Protein AF-A0A662YGH8-F1 (afdb_monomer)

Foldseek 3Di:
DLVVLLVLLVLDDLVLLQVLQKDALVLLLVLLVVQPPDPVLSVLLSVVLQCQLCVVDDQDPLRVVLQKHHHVRRMIGRHPVCSVPVCSLSVSLVVLVVCSCVPVVVQPDQPDDPDDPPRQGPLRPPLPPDLCQLVSVLVVLVVDDPVLLQVLQKAALVVLVVLLVVLCVVLVEDPVQSVLLVVLSCVLQVVPDDPVPCPPPPDDDPPDDDDDDDPDDDDDPVVCVLSVQWHADPPRNIIGHDSDSVRLSVLSVLQNCVVPDDCPRDGDPDSVSSNSSSSSSSSVSSSVSSSVVVSVVSSNVSSSSSNSSSSSVSSVVSSVVSSCVSCVVVVVVD

Solvent-accessible surface area (backbone atoms only — not comparable to full-atom values): 19219 Å² total; per-residue (Å²): 108,70,67,58,53,53,55,55,56,68,72,48,51,74,68,54,46,61,61,24,31,39,47,44,53,67,54,36,52,51,35,29,61,75,73,39,93,36,69,67,62,32,53,43,20,50,56,48,51,51,32,46,12,72,59,80,41,84,82,49,72,70,45,67,71,64,44,56,42,63,34,72,83,43,31,36,30,62,30,67,76,34,71,77,28,67,68,53,43,52,49,48,55,51,50,44,53,54,47,45,56,61,62,49,57,71,44,69,63,73,92,59,76,90,86,56,99,72,72,66,45,53,86,77,48,64,58,70,86,63,77,66,50,61,78,50,38,57,72,46,54,80,69,48,55,67,72,56,48,50,56,56,23,50,38,53,42,70,62,46,51,54,51,45,55,53,47,45,60,74,56,62,45,51,72,73,27,48,51,38,31,49,51,39,50,33,54,63,68,55,68,73,61,58,81,87,78,42,97,82,73,87,71,83,76,99,80,71,89,86,90,83,88,78,99,71,86,85,90,70,83,75,79,49,70,79,54,73,61,49,45,58,41,80,93,75,48,25,38,38,44,59,83,48,68,68,62,46,50,54,27,35,48,42,24,52,46,66,74,72,58,86,71,76,88,52,80,26,89,46,66,69,49,9,43,51,54,50,45,29,46,51,14,41,52,40,49,51,52,51,50,49,53,54,51,48,53,52,50,51,54,49,2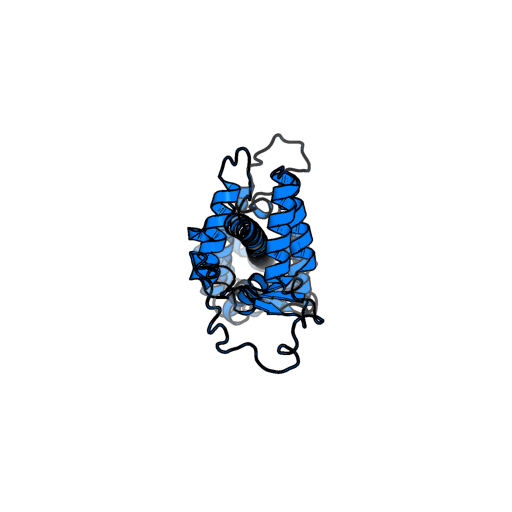7,47,53,48,33,50,44,27,48,53,51,37,28,50,51,36,38,52,52,48,44,48,75,76,43,41,68,70,65,73,77,113

Radius of gyration: 29.28 Å; Cα contacts (8 Å, |Δi|>4): 312; chains: 1; bounding box: 69×54×87 Å

Structure (mmCIF, N/CA/C/O backbone):
data_AF-A0A662YGH8-F1
#
_entry.id   AF-A0A662YGH8-F1
#
loop_
_atom_site.group_PDB
_atom_site.id
_atom_site.type_symbol
_atom_site.label_atom_id
_atom_site.label_alt_id
_atom_site.label_comp_id
_atom_site.label_asym_id
_atom_site.label_entity_id
_atom_site.label_seq_id
_atom_site.pdbx_PDB_ins_code
_atom_site.Cartn_x
_atom_site.Cartn_y
_atom_site.Cartn_z
_atom_site.occupancy
_atom_site.B_iso_or_equiv
_atom_site.auth_seq_id
_atom_site.auth_comp_id
_atom_site.auth_asym_id
_atom_site.auth_atom_id
_atom_site.pdbx_PDB_model_num
ATOM 1 N N . MET A 1 1 ? -5.930 8.672 35.245 1.00 63.66 1 MET A N 1
ATOM 2 C CA . MET A 1 1 ? -6.527 7.998 34.070 1.00 63.66 1 MET A CA 1
ATOM 3 C C . MET A 1 1 ? -6.463 6.478 34.185 1.00 63.66 1 MET A C 1
ATOM 5 O O . MET A 1 1 ? -7.522 5.889 34.309 1.00 63.66 1 MET A O 1
ATOM 9 N N . LEU A 1 2 ? -5.282 5.841 34.246 1.00 72.50 2 LEU A N 1
ATOM 10 C CA . LEU A 1 2 ? -5.174 4.375 34.413 1.00 72.50 2 LEU A CA 1
ATOM 11 C C . LEU A 1 2 ? -5.904 3.844 35.661 1.00 72.50 2 LEU A C 1
ATOM 13 O O . LEU A 1 2 ? -6.680 2.906 35.547 1.00 72.50 2 LEU A O 1
ATOM 17 N N . LEU A 1 3 ? -5.737 4.506 36.814 1.00 73.38 3 LEU A N 1
ATOM 18 C CA . LEU A 1 3 ? -6.449 4.160 38.056 1.00 73.38 3 LEU A CA 1
ATOM 19 C C . LEU A 1 3 ? -7.980 4.215 37.911 1.00 73.38 3 LEU A C 1
ATOM 21 O O . LEU A 1 3 ? -8.666 3.353 38.441 1.00 73.38 3 LEU A O 1
ATOM 25 N N . ALA A 1 4 ? -8.508 5.177 37.150 1.00 81.00 4 ALA A N 1
ATOM 26 C CA . ALA A 1 4 ? -9.950 5.319 36.945 1.00 81.00 4 ALA A CA 1
ATOM 27 C C . ALA A 1 4 ? -10.515 4.198 36.056 1.00 81.00 4 ALA A C 1
ATOM 29 O O . ALA A 1 4 ? -11.574 3.655 36.346 1.00 81.00 4 ALA A O 1
ATOM 30 N N . ILE A 1 5 ? -9.793 3.807 34.997 1.00 82.12 5 ILE A N 1
ATOM 31 C CA . ILE A 1 5 ? -10.193 2.671 34.148 1.00 82.12 5 ILE A CA 1
ATOM 32 C C . ILE A 1 5 ? -10.105 1.366 34.948 1.00 82.12 5 ILE A C 1
ATOM 34 O O . ILE A 1 5 ? -10.997 0.529 34.851 1.00 82.12 5 ILE A O 1
ATOM 38 N N . TRP A 1 6 ? -9.069 1.211 35.776 1.00 86.56 6 TRP A N 1
ATOM 39 C CA . TRP A 1 6 ? -8.910 0.044 36.643 1.00 86.56 6 TRP A CA 1
ATOM 40 C C . TRP A 1 6 ? -10.048 -0.085 37.662 1.00 86.56 6 TRP A C 1
ATOM 42 O O . TRP A 1 6 ? -10.620 -1.159 37.804 1.00 86.56 6 TRP A O 1
ATOM 52 N N . GLN A 1 7 ? -10.447 1.017 38.302 1.00 86.25 7 GLN A N 1
ATOM 53 C CA . GLN A 1 7 ? -11.608 1.036 39.197 1.00 86.25 7 GLN A CA 1
ATOM 54 C C . GLN A 1 7 ? -12.897 0.647 38.462 1.00 86.25 7 GLN A C 1
ATOM 56 O O . GLN A 1 7 ? -13.603 -0.249 38.915 1.00 86.25 7 GLN A O 1
ATOM 61 N N . ARG A 1 8 ? -13.162 1.239 37.287 1.00 89.06 8 ARG A N 1
ATOM 62 C CA . ARG A 1 8 ? -14.328 0.884 36.454 1.00 89.06 8 ARG A CA 1
ATOM 63 C C . ARG A 1 8 ? -14.320 -0.595 36.052 1.00 89.06 8 ARG A C 1
ATOM 65 O O . ARG A 1 8 ? -15.371 -1.222 36.004 1.00 89.06 8 ARG A O 1
ATOM 72 N N . TRP A 1 9 ? -13.146 -1.171 35.781 1.00 89.81 9 TRP A N 1
ATOM 73 C CA . TRP A 1 9 ? -13.003 -2.582 35.401 1.00 89.81 9 TRP A CA 1
ATOM 74 C C . TRP A 1 9 ? -13.460 -3.546 36.497 1.00 89.81 9 TRP A C 1
ATOM 76 O O . TRP A 1 9 ? -14.021 -4.602 36.192 1.00 89.81 9 TRP A O 1
ATOM 86 N N . LEU A 1 10 ? -13.221 -3.187 37.759 1.00 90.31 10 LEU A N 1
ATOM 87 C CA . LEU A 1 10 ? -13.603 -3.995 38.915 1.00 90.31 10 LEU A CA 1
ATOM 88 C C . LEU A 1 10 ? -15.099 -3.938 39.234 1.00 90.31 10 LEU A C 1
ATOM 90 O O . LEU A 1 10 ? -15.581 -4.849 39.899 1.00 90.31 10 LEU A O 1
ATOM 94 N N . LEU A 1 11 ? -15.818 -2.918 38.753 1.00 91.69 11 LEU A N 1
ATOM 95 C CA . LEU A 1 11 ? -17.265 -2.804 38.954 1.00 91.69 11 LEU A CA 1
ATOM 96 C C . LEU A 1 11 ? -18.029 -3.896 38.199 1.00 91.69 11 LEU A C 1
ATOM 98 O O . LEU A 1 11 ? -18.997 -4.439 38.710 1.00 91.69 11 LEU A O 1
ATOM 102 N N . LEU A 1 12 ? -17.588 -4.252 36.990 1.00 92.06 12 LEU A N 1
ATOM 103 C CA . LEU A 1 12 ? -18.258 -5.281 36.199 1.00 92.06 12 LEU A CA 1
ATOM 104 C C . LEU A 1 12 ? -17.793 -6.690 36.582 1.00 92.06 12 LEU A C 1
ATOM 106 O O . LEU A 1 12 ? -16.594 -6.978 36.660 1.00 92.06 12 LEU A O 1
ATOM 110 N N . THR A 1 13 ? -18.745 -7.611 36.707 1.00 92.56 13 THR A N 1
ATOM 111 C CA . THR A 1 13 ? -18.475 -9.052 36.767 1.00 92.56 13 THR A CA 1
ATOM 112 C C . THR A 1 13 ? -17.845 -9.547 35.462 1.00 92.56 13 THR A C 1
ATOM 114 O O . THR A 1 13 ? -17.941 -8.920 34.407 1.00 92.56 13 THR A O 1
ATOM 117 N N . GLU A 1 14 ? -17.220 -10.725 35.485 1.00 91.06 14 GLU A N 1
ATOM 118 C CA . GLU A 1 14 ? -16.636 -11.328 34.278 1.00 91.06 14 GLU A CA 1
ATOM 119 C C . GLU A 1 14 ? -17.660 -11.512 33.146 1.00 91.06 14 GLU A C 1
ATOM 121 O O . GLU A 1 14 ? -17.359 -11.251 31.977 1.00 91.06 14 GLU A O 1
ATOM 126 N N . ARG A 1 15 ? -18.897 -11.888 33.492 1.00 93.00 15 ARG A N 1
ATOM 127 C CA . ARG A 1 15 ? -19.990 -12.032 32.525 1.00 93.00 15 ARG A CA 1
ATOM 128 C C . ARG A 1 15 ? -20.375 -10.688 31.909 1.00 93.00 15 ARG A C 1
ATOM 130 O O . ARG A 1 15 ? -20.525 -10.607 30.693 1.00 93.00 15 ARG A O 1
ATOM 137 N N . GLU A 1 16 ? -20.504 -9.641 32.716 1.00 94.75 16 GLU A N 1
ATOM 138 C CA . GLU A 1 16 ? -20.829 -8.292 32.233 1.00 94.75 16 GLU A CA 1
ATOM 139 C C . GLU A 1 16 ? -19.706 -7.713 31.370 1.00 94.75 16 GLU A C 1
ATOM 141 O O . GLU A 1 16 ? -19.980 -7.128 30.321 1.00 94.75 16 GLU A O 1
ATOM 146 N N . ARG A 1 17 ? -18.439 -7.946 31.735 1.00 94.31 17 ARG A N 1
ATOM 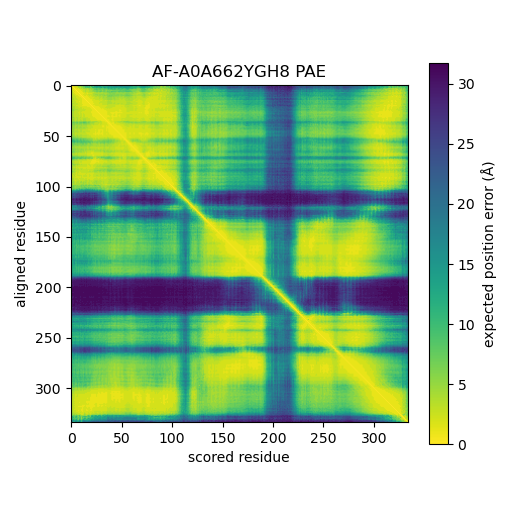147 C CA . ARG A 1 17 ? -17.283 -7.599 30.891 1.00 94.31 17 ARG A CA 1
ATOM 148 C C . ARG A 1 17 ? -17.329 -8.326 29.553 1.00 94.31 17 ARG A C 1
ATOM 150 O O . ARG A 1 17 ? -17.182 -7.701 28.511 1.00 94.31 17 ARG A O 1
ATOM 157 N N . THR A 1 18 ? -17.600 -9.627 29.568 1.00 94.12 18 THR A N 1
ATOM 158 C CA . THR A 1 18 ? -17.678 -10.438 28.346 1.00 94.12 18 THR A CA 1
ATOM 159 C C . THR A 1 18 ? -18.791 -9.973 27.409 1.00 94.12 18 THR A C 1
ATOM 161 O O . THR A 1 18 ? -18.618 -10.020 26.194 1.00 94.12 18 THR A O 1
ATOM 164 N N . VAL A 1 19 ? -19.933 -9.538 27.949 1.00 94.38 19 VAL A N 1
ATOM 165 C CA . VAL A 1 19 ? -21.060 -9.028 27.151 1.00 94.38 19 VAL A CA 1
ATOM 166 C C . VAL A 1 19 ? -20.786 -7.613 26.638 1.00 94.38 19 VAL A C 1
ATOM 168 O O . VAL A 1 19 ? -21.054 -7.332 25.474 1.00 94.38 19 VAL A O 1
ATOM 171 N N . SER A 1 20 ? -20.233 -6.735 27.477 1.00 95.81 20 SER A N 1
ATOM 172 C CA . SER A 1 20 ? -19.968 -5.334 27.120 1.00 95.81 20 SER A CA 1
ATOM 173 C C . SER A 1 20 ? -18.777 -5.156 26.175 1.00 95.81 20 SER A C 1
ATOM 175 O O . SER A 1 20 ? -18.773 -4.236 25.364 1.00 95.81 20 SER A O 1
ATOM 177 N N . LEU A 1 21 ? -17.790 -6.054 26.204 1.00 96.75 21 LEU A N 1
ATOM 178 C CA . LEU A 1 21 ? -16.609 -6.024 25.330 1.00 96.75 21 LEU A CA 1
ATOM 179 C C . LEU A 1 21 ? -16.823 -6.821 24.035 1.00 96.75 21 LEU A C 1
ATOM 181 O O . LEU A 1 21 ? -15.933 -7.526 23.549 1.00 96.75 21 LEU A O 1
ATOM 185 N N . ARG A 1 22 ? -18.019 -6.663 23.463 1.00 97.06 22 ARG A N 1
ATOM 186 C CA . ARG A 1 22 ? -18.433 -7.145 22.142 1.00 97.06 22 ARG A CA 1
ATOM 187 C C . ARG A 1 22 ? -19.083 -6.005 21.372 1.00 97.06 22 ARG A C 1
ATOM 189 O O . ARG A 1 22 ? -19.646 -5.093 21.978 1.00 97.06 22 ARG A O 1
ATOM 196 N N . ALA A 1 23 ? -18.999 -6.060 20.052 1.00 97.81 23 ALA A N 1
ATOM 197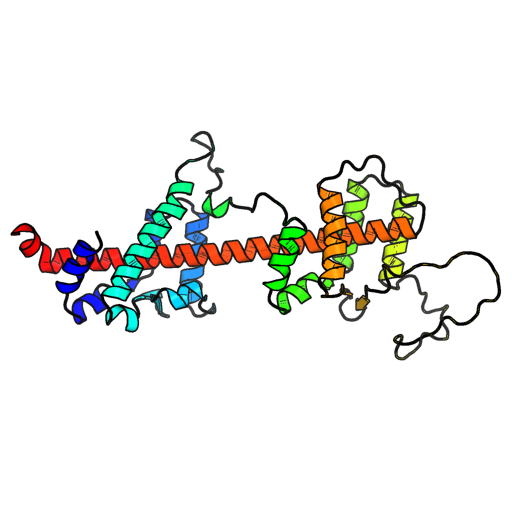 C CA . ALA A 1 23 ? -19.624 -5.087 19.173 1.00 97.81 23 ALA A CA 1
ATOM 198 C C . ALA A 1 23 ? -19.929 -5.672 17.789 1.00 97.81 23 ALA A C 1
ATOM 200 O O . ALA A 1 23 ? -19.385 -6.710 17.406 1.00 97.81 23 ALA A O 1
ATOM 201 N N . ASP A 1 24 ? -20.793 -4.985 17.049 1.00 97.06 24 ASP A N 1
ATOM 202 C CA . ASP A 1 24 ? -21.178 -5.322 15.679 1.00 97.06 24 ASP A CA 1
ATOM 203 C C . ASP A 1 24 ? -20.642 -4.315 14.642 1.00 97.06 24 ASP A C 1
ATOM 205 O O . ASP A 1 24 ? -20.052 -3.276 14.970 1.00 97.06 24 ASP A O 1
ATOM 209 N N . ALA A 1 25 ? -20.863 -4.621 13.363 1.00 97.06 25 ALA A N 1
ATOM 210 C CA . ALA A 1 25 ? -20.495 -3.753 12.250 1.00 97.06 25 ALA A CA 1
ATOM 211 C C . ALA A 1 25 ? -21.076 -2.339 12.364 1.00 97.06 25 ALA A C 1
ATOM 213 O O . ALA A 1 25 ? -20.365 -1.374 12.1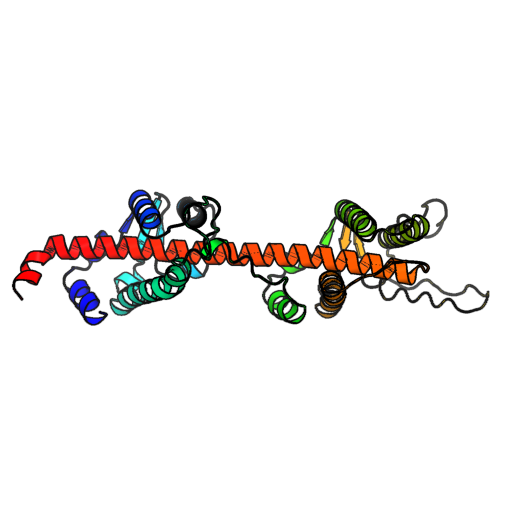00 1.00 97.06 25 ALA A O 1
ATOM 214 N N . ASN A 1 26 ? -22.334 -2.179 12.783 1.00 97.31 26 ASN A N 1
ATOM 215 C CA . ASN A 1 26 ? -22.966 -0.860 12.861 1.00 97.31 26 ASN A CA 1
ATOM 216 C C . ASN A 1 26 ? -22.253 0.025 13.886 1.00 97.31 26 ASN A C 1
ATOM 218 O O . ASN A 1 26 ? -21.961 1.191 13.613 1.00 97.31 26 ASN A O 1
ATOM 222 N N . GLN A 1 27 ? -21.914 -0.540 15.046 1.00 97.94 27 GLN A N 1
ATOM 223 C CA . GLN A 1 27 ? -21.161 0.159 16.084 1.00 97.94 27 GLN A CA 1
ATOM 224 C C . GLN A 1 27 ? -19.742 0.509 15.618 1.00 97.94 27 GLN A C 1
ATOM 226 O O . GLN A 1 27 ? -19.260 1.614 15.891 1.00 97.94 27 GLN A O 1
ATOM 231 N N . PHE A 1 28 ? -19.088 -0.392 14.878 1.00 97.94 28 PHE A N 1
ATOM 232 C CA . PHE A 1 28 ? -17.784 -0.118 14.273 1.00 97.94 28 PHE A CA 1
ATOM 233 C C . PHE A 1 28 ? -17.854 1.032 13.263 1.00 97.94 28 PHE A C 1
ATOM 235 O O . PHE A 1 28 ? -17.065 1.972 13.351 1.00 97.94 28 PHE A O 1
ATOM 242 N N . LEU A 1 29 ? -18.808 0.992 12.328 1.00 97.12 29 LEU A N 1
ATOM 243 C CA . LEU A 1 29 ? -18.982 2.012 11.291 1.00 97.12 29 LEU A CA 1
ATOM 244 C C . LEU A 1 29 ? -19.332 3.374 11.888 1.00 97.12 29 LEU A C 1
ATOM 246 O O . LEU A 1 29 ? -18.790 4.392 11.455 1.00 97.12 29 LEU A O 1
ATOM 250 N N . GLN A 1 30 ? -20.189 3.406 12.912 1.00 97.06 30 GLN A N 1
ATOM 251 C CA . GLN A 1 30 ? -20.485 4.634 13.643 1.00 97.06 30 GLN A CA 1
ATOM 252 C C . GLN A 1 30 ? -19.218 5.197 1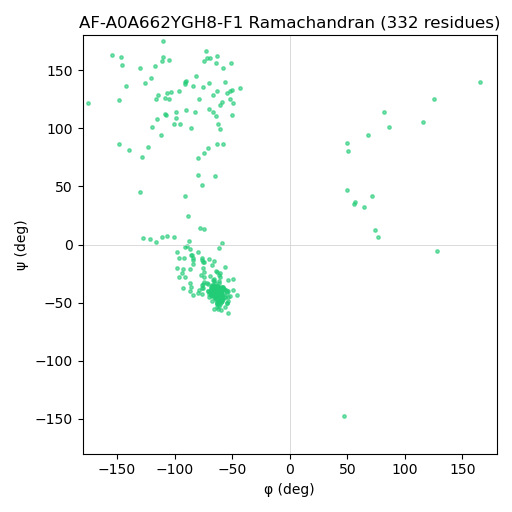4.294 1.00 97.06 30 GLN A C 1
ATOM 254 O O . GLN A 1 30 ? -18.905 6.373 14.127 1.00 97.06 30 GLN A O 1
ATOM 259 N N . THR A 1 31 ? -18.436 4.348 14.960 1.00 96.50 31 THR A N 1
ATOM 260 C CA . THR A 1 31 ? -17.176 4.759 15.590 1.00 96.50 31 THR A CA 1
ATOM 261 C C . THR A 1 31 ? -16.154 5.243 14.558 1.00 96.50 31 THR A C 1
ATOM 263 O O . THR A 1 31 ? -15.483 6.250 14.775 1.00 96.50 31 THR A O 1
ATOM 266 N N . ALA A 1 32 ? -16.056 4.591 13.399 1.00 94.81 32 ALA A N 1
ATOM 267 C CA . ALA A 1 32 ? -15.196 5.033 12.305 1.00 94.81 32 ALA A CA 1
ATOM 268 C C . ALA A 1 32 ? -15.642 6.391 11.736 1.00 94.81 32 ALA A C 1
ATOM 270 O O . ALA A 1 32 ? -14.795 7.231 11.427 1.00 94.81 32 ALA A O 1
ATOM 271 N N . ASN A 1 33 ? -16.951 6.638 11.626 1.00 93.44 33 ASN A N 1
ATOM 272 C CA . ASN A 1 33 ? -17.497 7.936 11.227 1.00 93.44 33 ASN A CA 1
ATOM 273 C C . ASN A 1 33 ? -17.175 9.044 12.235 1.00 93.44 33 ASN A C 1
ATOM 275 O O . ASN A 1 33 ? -16.792 10.137 11.816 1.00 93.44 33 ASN A O 1
ATOM 279 N N . ASP A 1 34 ? -17.277 8.744 13.530 1.00 91.94 34 ASP A N 1
ATOM 280 C CA . ASP A 1 34 ? -17.015 9.694 14.613 1.00 91.94 34 ASP A CA 1
ATOM 281 C C . ASP A 1 34 ? -15.517 10.038 14.725 1.00 91.94 34 ASP A C 1
ATOM 283 O O . ASP A 1 34 ? -15.146 11.200 14.901 1.00 91.94 34 ASP A O 1
ATOM 287 N N . LEU A 1 35 ? -14.638 9.033 14.619 1.00 89.75 35 LEU A N 1
ATOM 288 C CA . LEU A 1 35 ? -13.206 9.184 14.904 1.00 89.75 35 LEU A CA 1
ATOM 289 C C . LEU A 1 35 ? -12.366 9.561 13.680 1.00 89.75 35 LEU A C 1
ATOM 291 O O . LEU A 1 35 ? -11.307 10.181 13.826 1.00 89.75 35 LEU A O 1
ATOM 295 N N . LEU A 1 36 ? -12.787 9.175 12.472 1.00 88.88 36 LEU A N 1
ATOM 296 C CA . LEU A 1 36 ? -11.985 9.349 11.263 1.00 88.88 36 LEU A CA 1
ATOM 297 C C . LEU A 1 36 ? -12.562 10.464 10.370 1.00 88.88 36 LEU A C 1
ATOM 299 O O . LEU A 1 36 ? -13.594 10.282 9.716 1.00 88.88 36 LEU A O 1
ATOM 303 N N . PRO A 1 37 ? -11.862 11.607 10.227 1.00 81.81 37 PRO A N 1
ATOM 304 C CA . PRO A 1 37 ? -12.365 12.743 9.452 1.00 81.81 37 PRO A CA 1
ATOM 305 C C . PRO A 1 37 ? -12.293 12.527 7.931 1.00 81.81 37 PRO A C 1
ATOM 307 O O . PRO A 1 37 ? -12.881 13.283 7.161 1.00 81.81 37 PRO A O 1
ATOM 310 N N . CYS A 1 38 ? -11.541 11.525 7.467 1.00 85.38 38 CYS A N 1
ATOM 311 C CA . CYS A 1 38 ? -11.308 11.267 6.050 1.00 85.38 38 CYS A CA 1
ATOM 312 C C . CYS A 1 38 ? -12.121 10.075 5.554 1.00 85.38 38 CYS A C 1
ATOM 314 O O . CYS A 1 38 ? -11.933 8.965 6.047 1.00 85.38 38 CYS A O 1
ATOM 316 N N . SER A 1 39 ? -12.917 10.279 4.500 1.00 86.81 39 SER A N 1
ATOM 317 C CA . SER A 1 39 ? -13.651 9.202 3.822 1.00 86.81 39 SER A CA 1
ATOM 318 C C . SER A 1 39 ? -12.742 8.067 3.358 1.00 86.81 39 SER A C 1
ATOM 320 O O . SER A 1 39 ? -13.090 6.909 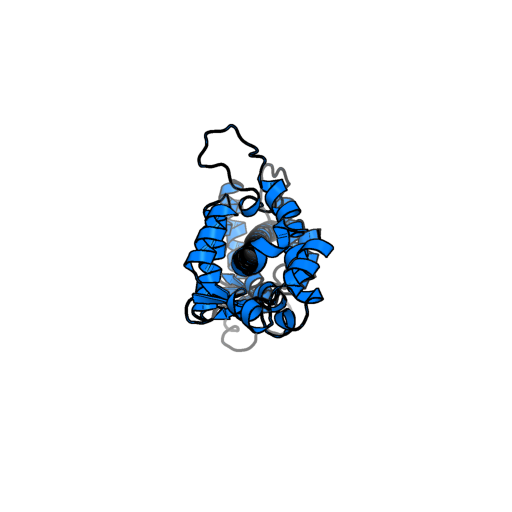3.516 1.00 86.81 39 SER A O 1
ATOM 322 N N . GLY A 1 40 ? -11.543 8.375 2.861 1.00 86.19 40 GLY A N 1
ATOM 323 C CA . GLY A 1 40 ? -10.587 7.348 2.465 1.00 86.19 40 GLY A CA 1
ATOM 324 C C . GLY A 1 40 ? -10.145 6.457 3.633 1.00 86.19 40 GLY A C 1
ATOM 325 O O . GLY A 1 40 ? -10.132 5.243 3.476 1.00 86.19 40 GLY A O 1
ATOM 326 N N . CYS A 1 41 ? -9.829 7.045 4.792 1.00 87.56 41 CYS A N 1
ATOM 327 C CA . CYS A 1 41 ? -9.442 6.286 5.986 1.00 87.56 41 CYS A CA 1
ATOM 328 C C . CYS A 1 41 ? -10.604 5.457 6.547 1.00 87.56 41 CYS A C 1
ATOM 330 O O . CYS A 1 41 ? -10.383 4.352 7.036 1.00 87.56 41 CYS A O 1
ATOM 332 N N . ARG A 1 42 ? -11.834 5.983 6.458 1.00 91.81 42 ARG A N 1
ATOM 333 C CA . ARG A 1 42 ? -13.052 5.242 6.812 1.00 91.81 42 ARG A CA 1
ATOM 334 C C . ARG A 1 42 ? -13.228 4.034 5.909 1.00 91.81 42 ARG A C 1
ATOM 336 O O . ARG A 1 42 ? -13.216 2.914 6.401 1.00 91.81 42 ARG A O 1
ATOM 343 N N . ASN A 1 43 ? -13.247 4.260 4.598 1.00 92.38 43 ASN A N 1
ATOM 344 C CA . ASN A 1 43 ? -13.430 3.205 3.608 1.00 92.38 43 ASN A CA 1
ATOM 345 C C . ASN A 1 43 ? -12.330 2.137 3.701 1.00 92.38 43 ASN A C 1
ATOM 347 O O . ASN A 1 43 ? -12.611 0.959 3.520 1.00 92.38 43 ASN A O 1
ATOM 351 N N . SER A 1 44 ? -11.077 2.516 3.985 1.00 92.00 44 SER A N 1
ATOM 352 C CA . SER A 1 44 ? -9.984 1.547 4.134 1.00 92.00 44 SER A CA 1
ATOM 353 C C . SER A 1 44 ? -10.119 0.690 5.395 1.00 92.00 44 SER A C 1
ATOM 355 O O . SER A 1 44 ? -9.865 -0.511 5.341 1.00 92.00 44 SER A O 1
ATOM 357 N N . ALA A 1 45 ? -10.520 1.291 6.522 1.00 94.50 45 ALA A N 1
ATOM 358 C CA . ALA A 1 45 ? -10.747 0.565 7.771 1.00 94.50 45 ALA A CA 1
ATOM 359 C C . ALA A 1 45 ? -11.975 -0.354 7.666 1.00 94.50 45 ALA A C 1
ATOM 361 O O . ALA A 1 45 ? -11.910 -1.513 8.063 1.00 94.50 45 ALA A O 1
ATOM 362 N N . GLU A 1 46 ? -13.057 0.137 7.062 1.00 95.56 46 GLU A N 1
ATOM 363 C CA . GLU A 1 46 ? -14.280 -0.617 6.774 1.00 95.56 46 GLU A CA 1
ATOM 364 C C . GLU A 1 46 ? -14.033 -1.787 5.814 1.00 95.56 46 GLU A C 1
ATOM 366 O O . GLU A 1 46 ? -14.418 -2.919 6.098 1.00 95.56 46 GLU A O 1
ATOM 371 N N . ALA A 1 47 ? -13.325 -1.557 4.706 1.00 94.81 47 ALA A N 1
ATOM 372 C CA . ALA A 1 47 ? -12.995 -2.627 3.770 1.00 94.81 47 ALA A CA 1
ATOM 373 C C . ALA A 1 47 ? -12.159 -3.729 4.437 1.00 94.81 47 ALA A C 1
ATOM 375 O O . ALA A 1 47 ? -12.351 -4.907 4.142 1.00 94.81 47 ALA A O 1
ATOM 376 N N . LEU A 1 48 ? -11.234 -3.367 5.335 1.00 95.25 48 LEU A N 1
ATOM 377 C CA . LEU A 1 48 ? -10.462 -4.350 6.092 1.00 95.25 48 LEU A CA 1
ATOM 378 C C . LEU A 1 48 ? -11.327 -5.078 7.133 1.00 95.25 48 LEU A C 1
ATOM 380 O O . LEU A 1 48 ? -11.185 -6.288 7.272 1.00 95.25 48 LEU A O 1
ATOM 384 N N . PHE A 1 49 ? -12.236 -4.381 7.818 1.00 96.56 49 PHE A N 1
ATOM 385 C CA . PHE A 1 49 ? -13.190 -4.987 8.752 1.00 96.56 49 PHE A CA 1
ATOM 386 C C . PHE A 1 49 ? -14.001 -6.103 8.085 1.00 96.56 49 PHE A C 1
ATOM 388 O O . PHE A 1 49 ? -14.043 -7.227 8.591 1.00 96.56 49 PHE A O 1
ATOM 395 N N . TYR A 1 50 ? -14.589 -5.823 6.919 1.00 95.75 50 TYR A N 1
ATOM 396 C CA . TYR A 1 50 ? -15.385 -6.818 6.205 1.00 95.75 50 TYR A CA 1
ATOM 397 C C . TYR A 1 50 ? -14.542 -7.982 5.697 1.00 95.75 50 TYR A C 1
ATOM 399 O O . TYR A 1 50 ? -14.962 -9.115 5.874 1.00 95.75 50 TYR A O 1
ATOM 407 N N . LYS A 1 51 ? -13.333 -7.721 5.178 1.00 94.38 51 LYS A N 1
ATOM 408 C CA . LYS A 1 51 ? -12.381 -8.766 4.752 1.00 94.38 51 LYS A CA 1
ATOM 409 C C . LYS A 1 51 ? -11.914 -9.698 5.878 1.00 94.38 51 LYS A C 1
ATOM 411 O O . LYS A 1 51 ? -11.412 -10.791 5.623 1.00 94.38 51 LYS A O 1
ATOM 416 N N . LEU A 1 52 ? -11.938 -9.222 7.121 1.00 94.44 52 LEU A N 1
ATOM 417 C CA . LEU A 1 52 ? -11.615 -10.045 8.286 1.00 94.44 52 LEU A CA 1
ATOM 418 C C . LEU A 1 52 ? -12.837 -10.806 8.782 1.00 94.44 52 LEU A C 1
ATOM 420 O O . LEU A 1 52 ? -12.704 -11.953 9.197 1.00 94.44 52 LEU A O 1
ATOM 424 N N . SER A 1 53 ? -14.008 -10.177 8.711 1.00 92.69 53 SER A N 1
ATOM 425 C CA . SER A 1 53 ? -15.274 -10.795 9.094 1.00 92.69 53 SER A CA 1
ATOM 426 C C . SER A 1 53 ? -15.632 -11.922 8.122 1.00 92.69 53 SER A C 1
ATOM 428 O O . SER A 1 53 ? -15.858 -13.045 8.534 1.00 92.69 53 SER A O 1
ATOM 430 N N . ASP A 1 54 ? -15.576 -11.702 6.813 1.00 90.75 54 ASP A N 1
ATOM 431 C CA . ASP A 1 54 ? -15.892 -12.733 5.814 1.00 90.75 54 ASP A CA 1
ATOM 432 C C . ASP A 1 54 ? -14.848 -13.874 5.729 1.00 90.75 54 ASP A C 1
ATOM 434 O O . ASP A 1 54 ? -15.110 -14.924 5.138 1.00 90.75 54 ASP A O 1
ATOM 438 N N . GLY A 1 55 ? -13.674 -13.704 6.349 1.00 86.94 55 GLY A N 1
ATOM 439 C CA . GLY A 1 55 ? -12.552 -14.641 6.275 1.00 86.94 55 GLY A CA 1
ATOM 440 C C . GLY A 1 55 ? -11.802 -14.626 4.937 1.00 86.94 55 GLY A C 1
ATOM 441 O O . GLY A 1 55 ? -10.987 -15.516 4.693 1.00 86.94 55 GLY A O 1
ATOM 442 N N . SER A 1 56 ? -12.046 -13.629 4.083 1.00 87.19 56 SER A N 1
ATOM 443 C CA . SER A 1 56 ? -11.397 -13.451 2.778 1.00 87.19 56 SER A CA 1
ATOM 444 C C . SER A 1 56 ? -9.961 -12.931 2.891 1.00 87.19 56 SER A C 1
ATOM 446 O O . SER A 1 56 ? -9.208 -12.979 1.916 1.00 87.19 56 SER A O 1
ATOM 448 N N . ALA A 1 57 ? -9.553 -12.414 4.055 1.00 86.50 57 ALA A N 1
ATOM 449 C CA . ALA A 1 57 ? -8.189 -11.970 4.316 1.00 86.50 57 ALA A CA 1
ATOM 450 C C . ALA A 1 57 ? -7.535 -12.712 5.484 1.00 86.50 57 ALA A C 1
ATOM 452 O O . ALA A 1 57 ? -8.135 -12.980 6.525 1.00 86.50 57 ALA A O 1
ATOM 453 N N . ARG A 1 58 ? -6.229 -12.963 5.339 1.00 87.06 58 ARG A N 1
ATOM 454 C CA . ARG A 1 58 ? -5.381 -13.384 6.455 1.00 87.06 58 ARG A CA 1
ATOM 455 C C . ARG A 1 58 ? -5.336 -12.267 7.495 1.00 87.06 58 ARG A C 1
ATOM 457 O O . ARG A 1 58 ? -5.052 -11.124 7.147 1.00 87.06 58 ARG A O 1
ATOM 464 N N . VAL A 1 59 ? -5.536 -12.616 8.766 1.00 87.94 59 VAL A N 1
ATOM 465 C CA . VAL A 1 59 ? -5.457 -11.656 9.874 1.00 87.94 59 VAL A CA 1
ATOM 466 C C . VAL A 1 59 ? -4.051 -11.042 9.935 1.00 87.94 59 VAL A C 1
ATOM 468 O O . VAL A 1 59 ? -3.072 -11.777 10.116 1.00 87.94 59 VAL A O 1
ATOM 471 N N . PRO A 1 60 ? -3.913 -9.711 9.799 1.00 89.25 60 PRO A N 1
ATOM 472 C CA . PRO A 1 60 ? -2.615 -9.061 9.881 1.00 89.25 60 PRO A CA 1
ATOM 473 C C . PRO A 1 60 ? -1.974 -9.205 11.262 1.00 89.25 60 PRO A C 1
ATOM 475 O O . PRO A 1 60 ? -2.655 -9.383 12.276 1.00 89.25 60 PRO A O 1
ATOM 478 N N . GLN A 1 61 ? -0.645 -9.099 11.328 1.00 88.38 61 GLN A N 1
ATOM 479 C CA . GLN A 1 61 ? 0.101 -9.269 12.581 1.00 88.38 61 GLN A CA 1
ATOM 480 C C . GLN A 1 61 ? -0.278 -8.227 13.638 1.00 88.38 61 GLN A C 1
ATOM 482 O O . GLN A 1 61 ? -0.401 -8.574 14.813 1.00 88.38 61 GLN A O 1
ATOM 487 N N . LEU A 1 62 ? -0.496 -6.968 13.240 1.00 90.19 62 LEU A N 1
ATOM 488 C CA . LEU A 1 62 ? -0.915 -5.923 14.174 1.00 90.19 62 LEU A CA 1
ATOM 489 C C . LEU A 1 62 ? -2.289 -6.237 14.777 1.00 90.19 62 LEU A C 1
ATOM 491 O O . LEU A 1 62 ? -2.466 -6.131 15.988 1.00 90.19 62 LEU A O 1
ATOM 495 N N . VAL A 1 63 ? -3.231 -6.677 13.939 1.00 91.88 63 VAL A N 1
ATOM 496 C CA . VAL A 1 63 ? -4.582 -7.063 14.364 1.00 91.88 63 VAL A CA 1
ATOM 497 C C . VAL A 1 63 ? -4.523 -8.279 15.286 1.00 91.88 63 VAL A C 1
ATOM 499 O O . VAL A 1 63 ? -5.081 -8.244 16.378 1.00 91.88 63 VAL A O 1
ATOM 502 N N . SER A 1 64 ? -3.753 -9.303 14.917 1.00 90.12 64 SER A N 1
ATOM 503 C CA . SER A 1 64 ? -3.572 -10.521 15.722 1.00 90.12 64 SER A CA 1
ATOM 504 C C . SER A 1 64 ? -3.026 -10.224 17.125 1.00 90.12 64 SER A C 1
ATOM 506 O O . SER A 1 64 ? -3.418 -10.861 18.097 1.00 90.12 64 SER A O 1
ATOM 508 N N . ARG A 1 65 ? -2.134 -9.233 17.249 1.00 90.38 65 ARG A N 1
ATOM 509 C CA . ARG A 1 65 ? -1.536 -8.811 18.528 1.00 90.38 65 ARG A CA 1
ATOM 510 C C . ARG A 1 65 ? -2.383 -7.802 19.305 1.00 90.38 65 ARG A C 1
ATOM 512 O O . ARG A 1 65 ? -2.051 -7.499 20.446 1.00 90.38 65 ARG A O 1
ATOM 519 N N . SER A 1 66 ? -3.449 -7.272 18.707 1.00 91.12 66 SER A N 1
ATOM 520 C CA . SER A 1 66 ? -4.291 -6.245 19.330 1.00 91.12 66 SER A CA 1
ATOM 521 C C . SER A 1 66 ? -5.239 -6.780 20.403 1.00 91.12 66 SER A C 1
ATOM 523 O O . SER A 1 66 ? -5.846 -5.987 21.113 1.00 91.12 66 SER A O 1
ATOM 525 N N . GLY A 1 67 ? -5.391 -8.103 20.508 1.00 91.44 67 GLY A N 1
ATOM 526 C CA . GLY A 1 67 ? -6.356 -8.722 21.416 1.00 91.44 67 GLY A CA 1
ATOM 527 C C . GLY A 1 67 ? -7.803 -8.665 20.920 1.00 91.44 67 GLY A C 1
ATOM 528 O O . GLY A 1 67 ? -8.693 -9.071 21.654 1.00 91.44 67 GLY A O 1
ATOM 529 N N . ILE A 1 68 ? -8.058 -8.193 19.695 1.00 95.25 68 ILE A N 1
ATOM 530 C CA . ILE A 1 68 ? -9.398 -8.160 19.093 1.00 95.25 68 ILE A CA 1
ATOM 531 C C . ILE A 1 68 ? -9.598 -9.384 18.198 1.00 95.25 68 ILE A C 1
ATOM 533 O O . ILE A 1 68 ? -8.765 -9.684 17.342 1.00 95.25 68 ILE A O 1
ATOM 537 N N . CYS A 1 69 ? -10.732 -10.057 18.364 1.00 94.50 69 CYS A N 1
ATOM 538 C CA . CYS A 1 69 ? -11.184 -11.144 17.504 1.00 94.50 69 CYS A CA 1
ATOM 539 C C . CYS A 1 69 ? -12.344 -10.665 16.628 1.00 94.50 69 CYS A C 1
ATOM 541 O O . CYS A 1 69 ? -13.300 -10.106 17.158 1.00 94.50 69 CYS A O 1
ATOM 543 N N . PHE A 1 70 ? -12.262 -10.910 15.319 1.00 94.69 70 PHE A N 1
ATOM 544 C CA . PHE A 1 70 ? -13.336 -10.658 14.354 1.00 94.69 70 PHE A CA 1
ATOM 545 C C . PHE A 1 70 ? -14.014 -11.983 13.998 1.00 94.69 70 PHE A C 1
ATOM 547 O O . PHE A 1 70 ? -13.334 -12.968 13.706 1.00 94.69 70 PHE A O 1
ATOM 554 N N . ASP A 1 71 ? -15.340 -11.996 14.052 1.00 92.19 71 ASP A N 1
ATOM 555 C CA . ASP A 1 71 ? -16.198 -13.151 13.813 1.00 92.19 71 ASP A CA 1
ATOM 556 C C . ASP A 1 71 ? -16.883 -13.065 12.447 1.00 92.19 71 ASP A C 1
ATOM 558 O O . ASP A 1 71 ? -17.078 -11.981 11.892 1.00 92.19 71 ASP A O 1
ATOM 562 N N . LYS A 1 72 ? -17.318 -14.223 11.932 1.00 85.81 72 LYS A N 1
ATOM 563 C CA . LYS A 1 72 ? -17.944 -14.326 10.604 1.00 85.81 72 LYS A CA 1
ATOM 564 C C . LYS A 1 72 ? -19.255 -13.570 10.444 1.00 85.81 72 LYS A C 1
ATOM 566 O O . LYS A 1 72 ? -19.588 -13.136 9.346 1.00 85.81 72 LYS A O 1
ATOM 571 N N . ASP A 1 73 ? -19.937 -13.314 11.549 1.00 86.81 73 ASP A N 1
ATOM 572 C CA . ASP A 1 73 ? -21.226 -12.629 11.566 1.00 86.81 73 ASP A CA 1
ATOM 573 C C . ASP A 1 73 ? -21.081 -11.102 11.655 1.00 86.81 73 ASP A C 1
ATOM 575 O O . ASP A 1 73 ? -21.974 -10.422 12.153 1.00 86.81 73 ASP A O 1
ATOM 579 N N . SER A 1 74 ? -19.947 -10.542 11.211 1.00 92.19 74 SER A N 1
ATOM 580 C CA . SER A 1 74 ? -19.637 -9.106 11.319 1.00 92.19 74 SER A CA 1
ATOM 581 C C . SER A 1 74 ? -19.704 -8.580 12.758 1.00 92.19 74 SER A C 1
ATOM 583 O O . SER A 1 74 ? -20.109 -7.445 13.016 1.00 92.19 74 SER A O 1
ATOM 585 N N . HIS A 1 75 ? -19.304 -9.433 13.696 1.00 94.88 75 HIS A N 1
ATOM 586 C CA . HIS A 1 75 ? -19.132 -9.099 15.101 1.00 94.88 75 HIS A CA 1
ATOM 587 C C . HIS A 1 75 ? -17.653 -9.128 15.453 1.00 94.88 75 HIS A C 1
ATOM 589 O O . HIS A 1 75 ? -16.841 -9.768 14.787 1.00 94.88 75 HIS A O 1
ATOM 595 N N . PHE A 1 76 ? -17.289 -8.427 16.513 1.00 96.75 76 PHE A N 1
ATOM 596 C CA . PHE A 1 76 ? -15.948 -8.488 17.058 1.00 96.75 76 PHE A CA 1
ATOM 597 C C . PHE A 1 76 ? -15.977 -8.343 18.568 1.00 96.75 76 PHE A C 1
ATOM 599 O O . PHE A 1 76 ? -16.902 -7.782 19.160 1.00 96.75 76 PHE A O 1
ATOM 606 N N . ARG A 1 77 ? -14.949 -8.883 19.209 1.00 96.75 77 ARG A N 1
ATOM 607 C CA . ARG A 1 77 ? -14.857 -8.943 20.663 1.00 96.75 77 ARG A CA 1
ATOM 608 C C . ARG A 1 77 ? -13.427 -8.821 21.139 1.00 96.75 77 ARG A C 1
ATOM 610 O O . ARG A 1 77 ? -12.487 -9.075 20.384 1.00 96.75 77 ARG A O 1
ATOM 617 N N . LEU A 1 78 ? -13.274 -8.478 22.409 1.00 96.56 78 LEU A N 1
ATOM 618 C CA . LEU A 1 78 ? -12.000 -8.655 23.086 1.00 96.56 78 LEU A CA 1
ATOM 619 C C . LEU A 1 78 ? -11.743 -10.153 23.302 1.00 96.56 78 LEU A C 1
ATOM 621 O O . LEU A 1 78 ? -12.667 -10.903 23.619 1.00 96.56 78 LEU A O 1
ATOM 625 N N . ASN A 1 79 ? -10.509 -10.597 23.090 1.00 94.31 79 ASN A N 1
ATOM 626 C CA . ASN A 1 79 ? -10.139 -11.994 23.262 1.00 94.31 79 ASN A CA 1
ATOM 627 C C . ASN A 1 79 ? -10.095 -12.391 24.749 1.00 94.31 79 ASN A C 1
ATOM 629 O O . ASN A 1 79 ? -9.944 -11.549 25.639 1.00 94.31 79 ASN A O 1
ATOM 633 N N . ASP A 1 80 ? -10.171 -13.695 25.009 1.00 92.25 80 ASP A N 1
ATOM 634 C CA . ASP A 1 80 ? -10.255 -14.214 26.378 1.00 92.25 80 ASP A CA 1
ATOM 635 C C . ASP A 1 80 ? -8.987 -13.914 27.191 1.00 92.25 80 ASP A C 1
ATOM 637 O O . ASP A 1 80 ? -9.068 -13.565 28.363 1.00 92.25 80 ASP A O 1
ATOM 641 N N . ALA A 1 81 ? -7.807 -13.942 26.560 1.00 91.62 81 ALA A N 1
ATOM 642 C CA . ALA A 1 81 ? -6.543 -13.635 27.232 1.00 91.62 81 ALA A CA 1
ATOM 643 C C . ALA A 1 81 ? -6.497 -12.201 27.796 1.00 91.62 81 ALA A C 1
ATOM 645 O O . ALA A 1 81 ? -5.973 -11.981 28.888 1.00 91.62 81 ALA A O 1
ATOM 646 N N . PHE A 1 82 ? -7.050 -11.225 27.068 1.00 93.50 82 PHE A N 1
ATOM 647 C CA . PHE A 1 82 ? -7.152 -9.846 27.535 1.00 93.50 82 PHE A CA 1
ATOM 648 C C . PHE A 1 82 ? -8.315 -9.697 28.523 1.00 93.50 82 PHE A C 1
ATOM 650 O O . PHE A 1 82 ? -8.147 -9.031 29.540 1.00 93.50 82 PHE A O 1
ATOM 657 N N . LEU A 1 83 ? -9.457 -10.361 28.300 1.00 91.50 83 LEU A N 1
ATOM 658 C CA . LEU A 1 83 ? -10.589 -10.351 29.239 1.00 91.50 83 LEU A CA 1
ATOM 659 C C . LEU A 1 83 ? -10.217 -10.884 30.630 1.00 91.50 83 LEU A C 1
ATOM 661 O O . LEU A 1 83 ? -10.644 -10.319 31.637 1.00 91.50 83 LEU A O 1
ATOM 665 N N . SER A 1 84 ? -9.399 -11.935 30.701 1.00 90.06 84 SER A N 1
ATOM 666 C CA . SER A 1 84 ? -8.928 -12.509 31.966 1.00 90.06 84 SER A CA 1
ATOM 667 C C . SER A 1 84 ? -7.823 -11.683 32.638 1.00 90.06 84 SER A C 1
ATOM 669 O O . SER A 1 84 ? -7.524 -11.909 33.808 1.00 90.06 84 SER A O 1
ATOM 671 N N . SER A 1 85 ? -7.215 -10.722 31.932 1.00 91.88 85 SER A N 1
ATOM 672 C CA . SER A 1 85 ? -6.128 -9.881 32.443 1.00 91.88 85 SER A CA 1
ATOM 673 C C . SER A 1 85 ? -6.523 -8.395 32.430 1.00 91.88 85 SER A C 1
ATOM 675 O O . SER A 1 85 ? -6.425 -7.734 31.390 1.00 91.88 85 SER A O 1
ATOM 677 N N . PRO A 1 86 ? -6.916 -7.825 33.589 1.00 89.44 86 PRO A N 1
ATOM 678 C CA . PRO A 1 86 ? -7.235 -6.402 33.701 1.00 89.44 86 PRO A CA 1
ATOM 679 C C . PRO A 1 86 ? -6.112 -5.512 33.159 1.00 89.44 86 PRO A C 1
ATOM 681 O O . PRO A 1 86 ? -6.364 -4.593 32.382 1.00 89.44 86 PRO A O 1
ATOM 684 N N . ASP A 1 87 ? -4.860 -5.830 33.499 1.00 91.25 87 ASP A N 1
ATOM 685 C CA . ASP A 1 87 ? -3.694 -5.058 33.069 1.00 91.25 87 ASP A CA 1
ATOM 686 C C . ASP A 1 87 ? -3.524 -5.063 31.547 1.00 91.25 87 ASP A C 1
ATOM 688 O O . ASP A 1 87 ? -3.225 -4.015 30.968 1.00 91.25 87 ASP A O 1
ATOM 692 N N . ALA A 1 88 ? -3.758 -6.197 30.876 1.00 92.00 88 ALA A N 1
ATOM 693 C CA . ALA A 1 88 ? -3.679 -6.288 29.418 1.00 92.00 88 ALA A CA 1
ATOM 694 C C . ALA A 1 88 ? -4.759 -5.431 28.740 1.00 92.00 88 ALA A C 1
ATOM 696 O O . ALA A 1 88 ? -4.459 -4.652 27.832 1.00 92.00 88 ALA A O 1
ATOM 697 N N . SER A 1 89 ? -6.001 -5.521 29.221 1.00 91.69 89 SER A N 1
ATOM 698 C CA . SER A 1 89 ? -7.134 -4.748 28.698 1.00 91.69 89 SER A CA 1
ATOM 699 C C . SER A 1 89 ? -6.962 -3.243 28.896 1.00 91.69 89 SER A C 1
ATOM 701 O O . SER A 1 89 ? -7.127 -2.452 27.965 1.00 91.69 89 SER A O 1
ATOM 703 N N . ILE A 1 90 ? -6.560 -2.829 30.097 1.00 90.00 90 ILE A N 1
ATOM 704 C CA . ILE A 1 90 ? -6.342 -1.417 30.424 1.00 90.00 90 ILE A CA 1
ATOM 705 C C . ILE A 1 90 ? -5.155 -0.864 29.632 1.00 90.00 90 ILE A C 1
ATOM 707 O O . ILE A 1 90 ? -5.230 0.244 29.090 1.00 90.00 90 ILE A O 1
ATOM 711 N N . SER A 1 91 ? -4.077 -1.644 29.506 1.00 91.62 91 SER A N 1
ATOM 712 C CA . SER A 1 91 ? -2.919 -1.273 28.688 1.00 91.62 91 SER A CA 1
ATOM 713 C C . SER A 1 91 ? -3.296 -1.108 27.218 1.00 91.62 91 SER A C 1
ATOM 715 O O . SER A 1 91 ? -2.838 -0.157 26.584 1.00 91.62 91 SER A O 1
ATOM 717 N N . LEU A 1 92 ? -4.167 -1.971 26.681 1.00 92.50 92 LEU A N 1
ATOM 718 C CA . LEU A 1 92 ? -4.687 -1.856 25.318 1.00 92.50 92 LEU A CA 1
ATOM 719 C C . LEU A 1 92 ? -5.454 -0.545 25.113 1.00 92.50 92 LEU A C 1
ATOM 721 O O . LEU A 1 92 ? -5.152 0.202 24.178 1.00 92.50 92 LEU A O 1
ATOM 725 N N . PHE A 1 93 ? -6.409 -0.238 25.997 1.00 92.12 93 PHE A N 1
ATOM 726 C CA . PHE A 1 93 ? -7.198 0.997 25.928 1.00 92.12 93 PHE A CA 1
ATOM 727 C C . PHE A 1 93 ? -6.315 2.240 25.991 1.00 92.12 93 PHE A C 1
ATOM 729 O O . PHE A 1 93 ? -6.474 3.165 25.191 1.00 92.12 93 PHE A O 1
ATOM 736 N N . PHE A 1 94 ? -5.345 2.239 26.901 1.00 89.44 94 PHE A N 1
ATOM 737 C CA . PHE A 1 94 ? -4.421 3.349 27.070 1.00 89.44 94 PHE A CA 1
ATOM 738 C C . PHE A 1 94 ? -3.467 3.513 25.881 1.00 89.44 94 PHE A C 1
ATOM 740 O O . PHE A 1 94 ? -3.227 4.632 25.418 1.00 89.44 94 PHE A O 1
ATOM 747 N N . HIS A 1 95 ? -2.931 2.407 25.359 1.00 90.06 95 HIS A N 1
ATOM 748 C CA . HIS A 1 95 ? -2.061 2.423 24.187 1.00 90.06 95 HIS A CA 1
ATOM 749 C C . HIS A 1 95 ? -2.791 3.001 22.970 1.00 90.06 95 HIS A C 1
ATOM 751 O O . HIS A 1 95 ? -2.236 3.845 22.265 1.00 90.06 95 HIS A O 1
ATOM 757 N N . GLN A 1 96 ? -4.045 2.599 22.746 1.00 90.38 96 GLN A N 1
ATOM 758 C CA . GLN A 1 96 ? -4.834 3.101 21.623 1.00 90.38 96 GLN A CA 1
ATOM 759 C C . GLN A 1 96 ? -5.196 4.579 21.752 1.00 90.38 96 GLN A C 1
ATOM 761 O O . GLN A 1 96 ? -5.115 5.311 20.769 1.00 90.38 96 GLN A O 1
ATOM 766 N N . GLU A 1 97 ? -5.510 5.056 22.954 1.00 86.50 97 GLU A N 1
ATOM 767 C CA . GLU A 1 97 ? -5.757 6.480 23.201 1.00 86.50 97 GLU A CA 1
ATOM 768 C C . GLU A 1 97 ? -4.502 7.337 22.940 1.00 86.50 97 GLU A C 1
ATOM 770 O O . GLU A 1 97 ? -4.562 8.387 22.287 1.00 86.50 97 GLU A O 1
ATOM 775 N N . ARG A 1 98 ? -3.326 6.860 23.373 1.00 87.00 98 ARG A N 1
ATOM 776 C CA . ARG A 1 98 ? -2.039 7.517 23.088 1.00 87.00 98 ARG A CA 1
ATOM 777 C C . ARG A 1 98 ? -1.690 7.515 21.604 1.00 87.00 98 ARG A C 1
ATOM 779 O O . ARG A 1 98 ? -1.225 8.537 21.083 1.00 87.00 98 ARG A O 1
ATOM 786 N N . TRP A 1 99 ? -1.903 6.387 20.927 1.00 87.88 99 TRP A N 1
ATOM 787 C CA . TRP A 1 99 ? -1.699 6.285 19.485 1.00 87.88 99 TRP A CA 1
ATOM 788 C C . TRP A 1 99 ? -2.597 7.280 18.749 1.00 87.88 99 TRP A C 1
ATOM 790 O O . TRP A 1 99 ? -2.089 8.066 17.951 1.00 87.88 99 TRP A O 1
ATOM 800 N N . ALA A 1 100 ? -3.887 7.334 19.089 1.00 83.94 100 ALA A N 1
ATOM 801 C CA . ALA A 1 100 ? -4.858 8.245 18.489 1.00 83.94 100 ALA A CA 1
ATOM 802 C C . ALA A 1 100 ? -4.448 9.709 18.665 1.00 83.94 100 ALA A C 1
ATOM 804 O O . ALA A 1 100 ? -4.394 10.468 17.699 1.00 83.94 100 ALA A O 1
ATOM 805 N N . THR A 1 101 ? -4.048 10.086 19.880 1.00 81.75 101 THR A N 1
ATOM 806 C CA . THR A 1 101 ? -3.556 11.437 20.177 1.00 81.75 101 THR A CA 1
ATOM 807 C C . THR A 1 101 ? -2.341 11.789 19.315 1.00 81.75 101 THR A C 1
ATOM 809 O O . THR A 1 101 ? -2.234 12.897 18.806 1.00 81.75 101 THR A O 1
ATOM 812 N N . THR A 1 102 ? -1.428 10.848 19.080 1.00 80.38 102 THR A N 1
ATOM 813 C CA . THR A 1 102 ? -0.210 11.114 18.298 1.00 80.38 102 THR A CA 1
ATOM 814 C C . THR A 1 102 ? -0.462 11.103 16.785 1.00 80.38 102 THR A C 1
ATOM 816 O O . THR A 1 102 ? 0.084 11.934 16.052 1.00 80.38 102 THR A O 1
ATOM 819 N N . ALA A 1 103 ? -1.264 10.153 16.304 1.00 77.19 103 ALA A N 1
ATOM 820 C CA . ALA A 1 103 ? -1.508 9.901 14.889 1.00 77.19 103 ALA A CA 1
ATOM 821 C C . ALA A 1 103 ? -2.596 10.821 14.315 1.00 77.19 103 ALA A C 1
ATOM 823 O O . ALA A 1 103 ? -2.409 11.386 13.235 1.00 77.19 103 ALA A O 1
ATOM 824 N N . LEU A 1 104 ? -3.697 11.022 15.045 1.00 74.06 104 LEU A N 1
ATOM 825 C CA . LEU A 1 104 ? -4.852 11.805 14.600 1.00 74.06 104 LEU A CA 1
ATOM 826 C C . LEU A 1 104 ? -4.703 13.303 14.908 1.00 74.06 104 LEU A C 1
ATOM 828 O O . LEU A 1 104 ? -5.104 14.119 14.080 1.00 74.06 104 LEU A O 1
ATOM 832 N N . ALA A 1 105 ? -4.048 13.714 16.006 1.00 65.50 105 ALA A N 1
ATOM 833 C CA . ALA A 1 105 ? -3.856 15.150 16.278 1.00 65.50 105 ALA A CA 1
ATOM 834 C C . ALA A 1 105 ? -2.951 15.833 15.237 1.00 65.50 105 ALA A C 1
ATOM 836 O O . ALA A 1 105 ? -3.169 16.990 14.876 1.00 65.50 105 ALA A O 1
ATOM 837 N N . LYS A 1 106 ? -1.981 15.101 14.665 1.00 55.31 106 LYS A N 1
ATOM 838 C CA . LYS A 1 106 ? -1.179 15.571 13.519 1.00 55.31 106 LYS A CA 1
ATOM 839 C C . LYS A 1 106 ? -1.999 15.723 12.229 1.00 55.31 106 LYS A C 1
ATOM 841 O O . LYS A 1 106 ? -1.555 16.416 11.318 1.00 55.31 106 LYS A O 1
ATOM 846 N N . ALA A 1 107 ? -3.181 15.109 12.145 1.00 52.12 107 ALA A N 1
ATOM 847 C CA . ALA A 1 107 ? -4.096 15.215 11.011 1.00 52.12 107 ALA A CA 1
ATOM 848 C C . ALA A 1 107 ? -5.129 16.352 11.152 1.00 52.12 107 ALA A C 1
ATOM 850 O O . ALA A 1 107 ? -5.775 16.695 10.164 1.00 52.12 107 ALA A O 1
ATOM 851 N N . GLY A 1 108 ? -5.256 16.955 12.342 1.00 45.91 108 GLY A N 1
ATOM 852 C CA . GLY A 1 108 ? -6.252 17.986 12.661 1.00 45.91 108 GLY A CA 1
ATOM 853 C C . GLY A 1 108 ? -5.928 19.410 12.191 1.00 45.91 108 GLY A C 1
ATOM 854 O O . GLY A 1 108 ? -6.778 20.288 12.309 1.00 45.91 108 GLY A O 1
ATOM 855 N N . LYS A 1 109 ? -4.735 19.675 11.637 1.00 46.56 109 LYS A N 1
ATOM 856 C CA . LYS A 1 109 ? -4.439 20.963 10.987 1.00 46.56 109 LYS A CA 1
ATOM 857 C C . LYS A 1 109 ? -4.542 20.814 9.467 1.00 46.56 109 LYS A C 1
ATOM 859 O O . LYS A 1 109 ? -3.616 20.266 8.861 1.00 46.56 109 LYS A O 1
ATOM 864 N N . PRO A 1 110 ? -5.618 21.300 8.821 1.00 45.12 110 PRO A N 1
ATOM 865 C CA . PRO A 1 110 ? -5.648 21.386 7.372 1.00 45.12 110 PRO A CA 1
ATOM 866 C C . PRO A 1 110 ? -4.557 22.366 6.928 1.00 45.12 110 PRO A C 1
ATOM 868 O O . PRO A 1 110 ? -4.633 23.569 7.162 1.00 45.12 110 PRO A O 1
ATOM 871 N N . SER A 1 111 ? -3.510 21.853 6.283 1.00 46.59 111 SER A N 1
ATOM 872 C CA . SER A 1 111 ? -2.610 22.677 5.475 1.00 46.59 111 SER A CA 1
ATOM 873 C C . SER A 1 111 ? -3.356 23.030 4.185 1.00 46.59 111 SER A C 1
ATOM 875 O O . SER A 1 111 ? -3.223 22.366 3.161 1.00 46.59 111 SER A O 1
ATOM 877 N N . GLY A 1 112 ? -4.255 24.008 4.273 1.00 48.59 112 GLY A N 1
ATOM 878 C CA . GLY A 1 112 ? -5.065 24.468 3.150 1.00 48.59 112 GLY A CA 1
ATOM 879 C C . GLY A 1 112 ? -6.239 25.324 3.609 1.00 48.59 112 GLY A C 1
ATOM 880 O O . GLY A 1 112 ? -6.874 25.021 4.617 1.00 48.59 112 GLY A O 1
ATOM 881 N N . LYS A 1 113 ? -6.519 26.400 2.862 1.00 39.62 113 LYS A N 1
ATOM 882 C CA . LYS A 1 113 ? -7.678 27.278 3.077 1.00 39.62 113 LYS A CA 1
ATOM 883 C C . LYS A 1 113 ? -8.961 26.439 3.153 1.00 39.62 113 LYS A C 1
ATOM 885 O O . LYS A 1 113 ? -9.190 25.580 2.299 1.00 39.62 113 LYS A O 1
ATOM 890 N N . ALA A 1 114 ? -9.774 26.702 4.174 1.00 36.75 114 ALA A N 1
ATOM 891 C CA . ALA A 1 114 ? -11.093 26.105 4.342 1.00 36.75 114 ALA A CA 1
ATOM 892 C C . ALA A 1 114 ? -11.918 26.296 3.056 1.00 36.75 114 ALA A C 1
ATOM 894 O O . ALA A 1 114 ? -12.030 27.414 2.560 1.00 36.75 114 ALA A O 1
ATOM 895 N N . GLY A 1 115 ? -12.441 25.199 2.497 1.00 42.41 115 GLY A N 1
ATOM 896 C CA . GLY A 1 115 ? -13.331 25.235 1.329 1.00 42.41 115 GLY A CA 1
ATOM 897 C C . GLY A 1 115 ? -12.949 24.341 0.145 1.00 42.41 115 GLY A C 1
ATOM 898 O O . GLY A 1 115 ? -13.734 24.236 -0.790 1.00 42.41 115 GLY A O 1
ATOM 899 N N . SER A 1 116 ? -11.798 23.655 0.149 1.00 44.56 116 SER A N 1
ATOM 900 C CA . SER A 1 116 ? -11.488 22.680 -0.910 1.00 44.56 116 SER A CA 1
ATOM 901 C C . SER A 1 116 ? -11.785 21.250 -0.459 1.00 44.56 116 SER A C 1
ATOM 903 O O . SER A 1 116 ? -11.075 20.694 0.378 1.00 44.56 116 SER A O 1
ATOM 905 N N . SER A 1 117 ? -12.767 20.609 -1.096 1.00 47.41 117 SER A N 1
ATOM 906 C CA . SER A 1 117 ? -13.077 19.171 -0.984 1.00 47.41 117 SER A CA 1
ATOM 907 C C . SER A 1 117 ? -11.917 18.236 -1.382 1.00 47.41 117 SER A C 1
ATOM 909 O O . SER A 1 117 ? -12.054 17.016 -1.338 1.00 47.41 117 SER A O 1
ATOM 911 N N . ARG A 1 118 ? -10.755 18.793 -1.762 1.00 47.69 118 ARG A N 1
ATOM 912 C CA . ARG A 1 118 ? -9.529 18.084 -2.161 1.00 47.69 118 ARG A CA 1
ATOM 913 C C . ARG A 1 118 ? -8.404 18.129 -1.121 1.00 47.69 118 ARG A C 1
ATOM 915 O O . ARG A 1 118 ? -7.292 17.692 -1.429 1.00 47.69 118 ARG A O 1
ATOM 922 N N . ALA A 1 119 ? -8.637 18.645 0.088 1.00 53.69 119 ALA A N 1
ATOM 923 C CA . ALA A 1 119 ? -7.634 18.593 1.152 1.00 53.69 119 ALA A CA 1
ATOM 924 C C . ALA A 1 119 ? -7.322 17.124 1.500 1.00 53.69 119 ALA A C 1
ATOM 926 O O . ALA A 1 119 ? -8.112 16.427 2.136 1.00 53.69 119 ALA A O 1
ATOM 927 N N . ARG A 1 120 ? -6.172 16.617 1.035 1.00 58.00 120 ARG A N 1
ATOM 928 C CA . ARG A 1 120 ? -5.778 15.223 1.262 1.00 58.00 120 ARG A CA 1
ATOM 929 C C . ARG A 1 120 ? -5.444 15.042 2.746 1.00 58.00 120 ARG A C 1
ATOM 931 O O . ARG A 1 120 ? -4.478 15.630 3.235 1.00 58.00 120 ARG A O 1
ATOM 938 N N . CYS A 1 121 ? -6.213 14.212 3.446 1.00 69.56 121 CYS A N 1
ATOM 939 C CA . CYS A 1 121 ? -5.993 13.888 4.858 1.00 69.56 121 CYS A CA 1
ATOM 940 C C . CYS A 1 121 ? -4.544 13.474 5.117 1.00 69.56 121 CYS A C 1
ATOM 942 O O . CYS A 1 121 ? -4.057 12.621 4.397 1.00 69.56 121 CYS A O 1
ATOM 944 N N . VAL A 1 122 ? -3.869 13.998 6.146 1.00 63.66 122 VAL A N 1
ATOM 945 C CA . VAL A 1 122 ? -2.460 13.670 6.477 1.00 63.66 122 VAL A CA 1
ATOM 946 C C . VAL A 1 122 ? -2.216 12.158 6.623 1.00 63.66 122 VAL A C 1
ATOM 948 O O . VAL A 1 122 ? -1.144 11.658 6.276 1.00 63.66 122 VAL A O 1
ATOM 951 N N . LEU A 1 123 ? -3.233 11.408 7.058 1.00 64.88 123 LEU A N 1
ATOM 952 C CA . LEU A 1 123 ? -3.195 9.949 7.173 1.00 64.88 123 LEU A CA 1
ATOM 953 C C . LEU A 1 123 ? -3.203 9.252 5.799 1.00 64.88 123 LEU A C 1
ATOM 955 O O . LEU A 1 123 ? -2.518 8.252 5.627 1.00 64.88 123 LEU A O 1
ATOM 959 N N . HIS A 1 124 ? -3.885 9.799 4.794 1.00 62.69 124 HIS A N 1
ATOM 960 C CA . HIS A 1 124 ? -3.897 9.282 3.413 1.00 62.69 124 HIS A CA 1
ATOM 961 C C . HIS A 1 124 ? -2.917 9.999 2.466 1.00 62.69 124 HIS A C 1
ATOM 963 O O . HIS A 1 124 ? -2.554 9.480 1.416 1.00 62.69 124 HIS A O 1
ATOM 969 N N . SER A 1 125 ? -2.481 11.206 2.817 1.00 54.69 125 SER A N 1
ATOM 970 C CA . SER A 1 125 ? -1.685 12.113 1.988 1.00 54.69 125 SER A CA 1
ATOM 971 C C . SER A 1 125 ? -0.203 12.055 2.282 1.00 54.69 125 SER A C 1
ATOM 973 O O . SER A 1 125 ? 0.580 12.599 1.500 1.00 54.69 125 SER A O 1
ATOM 975 N N . GLN A 1 126 ? 0.194 11.319 3.323 1.00 53.22 126 GLN A N 1
ATOM 976 C CA . GLN A 1 126 ? 1.530 10.748 3.426 1.00 53.22 126 GLN A CA 1
ATOM 977 C C . GLN A 1 126 ? 1.746 9.693 2.320 1.00 53.22 126 GLN A C 1
ATOM 979 O O . GLN A 1 126 ? 2.125 8.558 2.600 1.00 53.22 126 GLN A O 1
ATOM 984 N N . ARG A 1 127 ? 1.616 10.096 1.044 1.00 48.50 127 ARG A N 1
ATOM 985 C CA . ARG A 1 127 ? 2.645 9.719 0.075 1.00 48.50 127 ARG A CA 1
ATOM 986 C C . ARG A 1 127 ? 3.945 10.103 0.761 1.00 48.50 127 ARG A C 1
ATOM 988 O O . ARG A 1 127 ? 4.072 11.253 1.192 1.00 48.50 127 ARG A O 1
ATOM 995 N N . ALA A 1 128 ? 4.846 9.148 0.961 1.00 50.00 128 ALA A N 1
ATOM 996 C CA . ALA A 1 128 ? 6.190 9.496 1.380 1.00 50.00 128 ALA A CA 1
ATOM 997 C C . ALA A 1 128 ? 6.660 10.586 0.408 1.00 50.00 128 ALA A C 1
ATOM 999 O O . ALA A 1 128 ? 6.739 10.363 -0.799 1.00 50.00 128 ALA A O 1
ATOM 1000 N N . ARG A 1 129 ? 6.813 11.819 0.901 1.00 45.75 129 ARG A N 1
ATOM 1001 C CA . ARG A 1 129 ? 7.527 12.820 0.123 1.00 45.75 129 ARG A CA 1
ATOM 1002 C C . ARG A 1 129 ? 8.952 12.298 0.093 1.00 45.75 129 ARG A C 1
ATOM 1004 O O . ARG A 1 129 ? 9.561 12.173 1.150 1.00 45.75 129 ARG A O 1
ATOM 1011 N N . GLY A 1 130 ? 9.412 11.936 -1.093 1.00 52.22 130 GLY A N 1
ATOM 1012 C CA . GLY A 1 130 ? 10.680 11.250 -1.276 1.00 52.22 130 GLY A CA 1
ATOM 1013 C C . GLY A 1 130 ? 10.449 9.864 -1.847 1.00 52.22 130 GLY A C 1
ATOM 1014 O O . GLY A 1 130 ? 10.024 8.947 -1.149 1.00 52.22 130 GLY A O 1
ATOM 1015 N N . ARG A 1 131 ? 10.759 9.756 -3.136 1.00 57.41 131 ARG A N 1
ATOM 1016 C CA . ARG A 1 131 ? 11.228 8.527 -3.764 1.00 57.41 131 ARG A CA 1
ATOM 1017 C C . ARG A 1 131 ? 12.270 7.859 -2.831 1.00 57.41 131 ARG A C 1
ATOM 1019 O O . ARG A 1 131 ? 13.072 8.615 -2.271 1.00 57.41 131 ARG A O 1
ATOM 1026 N N . PRO A 1 132 ? 12.247 6.534 -2.566 1.00 58.34 132 PRO A N 1
ATOM 1027 C CA . PRO A 1 132 ? 13.210 5.902 -1.668 1.00 58.34 132 PRO A CA 1
ATOM 1028 C C . PRO A 1 132 ? 14.609 6.106 -2.234 1.00 58.34 132 PRO A C 1
ATOM 1030 O O . PRO A 1 132 ? 15.002 5.400 -3.147 1.00 58.34 132 PRO A O 1
ATOM 1033 N N . ARG A 1 133 ? 15.342 7.090 -1.703 1.00 65.38 133 ARG A N 1
ATOM 1034 C CA . ARG A 1 133 ? 16.740 7.334 -2.074 1.00 65.38 133 ARG A CA 1
ATOM 1035 C C . ARG A 1 133 ? 17.536 6.030 -1.962 1.00 65.38 133 ARG A C 1
ATOM 1037 O O . ARG A 1 133 ? 17.144 5.200 -1.139 1.00 65.38 133 ARG A O 1
ATOM 1044 N N . PRO A 1 134 ? 18.666 5.861 -2.666 1.00 66.44 134 PRO A N 1
ATOM 1045 C CA . PRO A 1 134 ? 19.413 4.600 -2.659 1.00 66.44 134 PRO A CA 1
ATOM 1046 C C . PRO A 1 134 ? 19.683 4.051 -1.241 1.00 66.44 134 PRO A C 1
ATOM 1048 O O . PRO A 1 134 ? 19.467 2.875 -0.974 1.00 66.44 134 PRO A O 1
ATOM 1051 N N . ALA A 1 135 ? 19.990 4.927 -0.276 1.00 67.62 135 ALA A N 1
ATOM 1052 C CA . ALA A 1 135 ? 20.175 4.548 1.132 1.00 67.62 135 ALA A CA 1
ATOM 1053 C C . ALA A 1 135 ? 18.902 4.019 1.832 1.00 67.62 135 ALA A C 1
ATOM 1055 O O . ALA A 1 135 ? 18.970 3.170 2.717 1.00 67.62 135 ALA A O 1
ATOM 1056 N N . ALA A 1 136 ? 17.722 4.529 1.469 1.00 74.31 136 ALA A N 1
ATOM 1057 C CA . ALA A 1 136 ? 16.460 3.973 1.944 1.00 74.31 136 ALA A CA 1
ATOM 1058 C C . ALA A 1 136 ? 16.132 2.668 1.211 1.00 74.31 136 ALA A C 1
ATOM 1060 O O . ALA A 1 136 ? 15.623 1.752 1.844 1.00 74.31 136 ALA A O 1
ATOM 1061 N N . PHE A 1 137 ? 16.433 2.570 -0.088 1.00 79.81 137 PHE A N 1
ATOM 1062 C CA . PHE A 1 137 ? 16.164 1.383 -0.899 1.00 79.81 137 PHE A CA 1
ATOM 1063 C C . PHE A 1 137 ? 16.767 0.116 -0.288 1.00 79.81 137 PHE A C 1
ATOM 1065 O O . PHE A 1 137 ? 16.032 -0.842 -0.071 1.00 79.81 137 PHE A O 1
ATOM 1072 N N . GLU A 1 138 ? 18.049 0.129 0.079 1.00 81.81 138 GLU A N 1
ATOM 1073 C CA . GLU A 1 138 ? 18.728 -1.039 0.659 1.00 81.81 138 GLU A CA 1
ATOM 1074 C C . GLU A 1 138 ? 18.053 -1.518 1.958 1.00 81.81 138 GLU A C 1
ATOM 1076 O O . GLU A 1 138 ? 17.686 -2.687 2.109 1.00 81.81 138 GLU A O 1
ATOM 1081 N N . ALA A 1 139 ? 17.762 -0.587 2.873 1.00 82.44 139 ALA A N 1
ATOM 1082 C CA . ALA A 1 139 ? 17.076 -0.890 4.129 1.00 82.44 139 ALA A CA 1
ATOM 1083 C C . ALA A 1 139 ? 15.640 -1.417 3.937 1.00 82.44 139 ALA A C 1
ATOM 1085 O O . ALA A 1 139 ? 15.083 -2.044 4.847 1.00 82.44 139 ALA A O 1
ATOM 1086 N N . LEU A 1 140 ? 15.011 -1.114 2.797 1.00 80.62 140 LEU A N 1
ATOM 1087 C CA . LEU A 1 140 ? 13.694 -1.625 2.422 1.00 80.62 140 LEU A CA 1
ATOM 1088 C C . LEU A 1 140 ? 13.783 -2.973 1.718 1.00 80.62 140 LEU A C 1
ATOM 1090 O O . LEU A 1 140 ? 12.982 -3.851 2.030 1.00 80.62 140 LEU A O 1
ATOM 1094 N N . TRP A 1 141 ? 14.765 -3.152 0.838 1.00 85.75 141 TRP A N 1
ATOM 1095 C CA . TRP A 1 141 ? 15.002 -4.381 0.091 1.00 85.75 141 TRP A CA 1
ATOM 1096 C C . TRP A 1 141 ? 15.118 -5.588 1.021 1.00 85.75 141 TRP A C 1
ATOM 1098 O O . TRP A 1 141 ? 14.381 -6.560 0.865 1.00 85.75 141 TRP A O 1
ATOM 1108 N N . HIS A 1 142 ? 15.933 -5.483 2.075 1.00 85.19 142 HIS A N 1
ATOM 1109 C CA . HIS A 1 142 ? 16.109 -6.554 3.064 1.00 85.19 142 HIS A CA 1
ATOM 1110 C C . HIS A 1 142 ? 14.861 -6.867 3.906 1.00 85.19 142 HIS A C 1
ATOM 1112 O O . HIS A 1 142 ? 14.819 -7.887 4.588 1.00 85.19 142 HIS A O 1
ATOM 1118 N N . LYS A 1 143 ? 13.843 -5.999 3.890 1.00 83.38 143 LYS A N 1
ATOM 1119 C CA . LYS A 1 143 ? 12.564 -6.226 4.584 1.00 83.38 143 LYS A CA 1
ATOM 1120 C C . LYS A 1 143 ? 11.490 -6.798 3.666 1.00 83.38 143 LYS A C 1
ATOM 1122 O O . LYS A 1 143 ? 10.427 -7.177 4.161 1.00 83.38 143 LYS A O 1
ATOM 1127 N N . LEU A 1 144 ? 11.720 -6.808 2.354 1.00 84.56 144 LEU A N 1
ATOM 1128 C CA . LEU A 1 144 ? 10.772 -7.362 1.403 1.00 84.56 144 LEU A CA 1
ATOM 1129 C C . LEU A 1 144 ? 10.817 -8.893 1.440 1.00 84.56 144 LEU A C 1
ATOM 1131 O O . LEU A 1 144 ? 11.904 -9.466 1.422 1.00 84.56 144 LEU A O 1
ATOM 1135 N N . PRO A 1 145 ? 9.653 -9.564 1.445 1.00 86.62 145 PRO A N 1
ATOM 1136 C CA . PRO A 1 145 ? 9.588 -10.999 1.197 1.00 86.62 145 PRO A CA 1
ATOM 1137 C C . PRO A 1 145 ? 10.181 -11.353 -0.173 1.00 86.62 145 PRO A C 1
ATOM 1139 O O . PRO A 1 145 ? 10.070 -10.555 -1.107 1.00 86.62 145 PRO A O 1
ATOM 1142 N N . GLU A 1 146 ? 10.719 -12.565 -0.317 1.00 87.50 146 GLU A N 1
ATOM 1143 C CA . GLU A 1 146 ? 11.333 -13.034 -1.570 1.00 87.50 146 GLU A CA 1
ATOM 1144 C C . GLU A 1 146 ? 10.404 -12.886 -2.783 1.00 87.50 146 GLU A C 1
ATOM 1146 O O . GLU A 1 146 ? 10.842 -12.428 -3.833 1.00 87.50 146 GLU A O 1
ATOM 1151 N N . ASP A 1 147 ? 9.106 -13.166 -2.636 1.00 88.75 147 ASP A N 1
ATOM 1152 C CA . ASP A 1 147 ? 8.126 -13.005 -3.721 1.00 88.75 147 ASP A CA 1
ATOM 1153 C C . ASP A 1 147 ? 8.057 -11.562 -4.246 1.00 88.75 147 ASP A C 1
ATOM 1155 O O . ASP A 1 147 ? 7.903 -11.324 -5.444 1.00 88.75 147 ASP A O 1
ATOM 1159 N N . HIS A 1 148 ? 8.206 -10.577 -3.355 1.00 88.94 148 HIS A N 1
ATOM 1160 C CA . HIS A 1 148 ? 8.219 -9.166 -3.735 1.00 88.94 148 HIS A CA 1
ATOM 1161 C C . HIS A 1 148 ? 9.546 -8.779 -4.388 1.00 88.94 148 HIS A C 1
ATOM 1163 O O . HIS A 1 148 ? 9.540 -8.000 -5.337 1.00 88.94 148 HIS A O 1
ATOM 1169 N N . GLN A 1 149 ? 10.669 -9.330 -3.918 1.00 90.56 149 GLN A N 1
ATOM 1170 C CA . GLN A 1 149 ? 11.972 -9.136 -4.558 1.00 90.56 149 GLN A CA 1
ATOM 1171 C C . GLN A 1 149 ? 11.979 -9.718 -5.980 1.00 90.56 149 GLN A C 1
ATOM 1173 O O . GLN A 1 149 ? 12.408 -9.036 -6.908 1.00 90.56 149 GLN A O 1
ATOM 1178 N N . ARG A 1 150 ? 11.401 -10.913 -6.179 1.00 89.38 150 ARG A N 1
ATOM 1179 C CA . ARG A 1 150 ? 11.205 -11.525 -7.506 1.00 89.38 150 ARG A CA 1
ATOM 1180 C C . ARG A 1 150 ? 10.282 -10.693 -8.396 1.00 89.38 150 ARG A C 1
ATOM 1182 O O . ARG A 1 150 ? 10.554 -10.478 -9.569 1.00 89.38 150 ARG A O 1
ATOM 1189 N N . HIS A 1 151 ? 9.195 -10.155 -7.850 1.00 90.25 151 HIS A N 1
ATOM 1190 C CA . HIS A 1 151 ? 8.326 -9.267 -8.625 1.00 90.25 151 HIS A CA 1
ATOM 1191 C C . HIS A 1 151 ? 9.048 -7.994 -9.113 1.00 90.25 151 HIS A C 1
ATOM 1193 O O . HIS A 1 151 ? 8.710 -7.445 -10.166 1.00 90.25 151 HIS A O 1
ATOM 1199 N N . LEU A 1 152 ? 10.026 -7.502 -8.348 1.00 91.50 152 LEU A N 1
ATOM 1200 C CA . LEU A 1 152 ? 10.836 -6.348 -8.733 1.00 91.50 152 LEU A CA 1
ATOM 1201 C C . LEU A 1 152 ? 11.883 -6.688 -9.792 1.00 91.50 152 LEU A C 1
ATOM 1203 O O . LEU A 1 152 ? 12.132 -5.842 -10.645 1.00 91.50 152 LEU A O 1
ATOM 1207 N N . SER A 1 153 ? 12.456 -7.893 -9.764 1.00 91.81 153 SER A N 1
ATOM 1208 C CA . SER A 1 153 ? 13.447 -8.320 -10.753 1.00 91.81 153 SER A CA 1
ATOM 1209 C C . SER A 1 153 ? 12.862 -8.719 -12.104 1.00 91.81 153 SER A C 1
ATOM 1211 O O . SER A 1 153 ? 13.558 -8.629 -13.107 1.00 91.81 153 SER A O 1
ATOM 1213 N N . HIS A 1 154 ? 11.606 -9.162 -12.151 1.00 93.06 154 HIS A N 1
ATOM 1214 C CA . HIS A 1 154 ? 10.948 -9.536 -13.401 1.00 93.06 154 HIS A CA 1
ATOM 1215 C C . HIS A 1 154 ? 10.225 -8.333 -14.012 1.00 93.06 154 HIS A C 1
ATOM 1217 O O . HIS A 1 154 ? 9.260 -7.810 -13.441 1.00 93.06 154 HIS A O 1
ATOM 1223 N N . ILE A 1 155 ? 10.669 -7.896 -15.185 1.00 95.56 155 ILE A N 1
ATOM 1224 C CA . ILE A 1 155 ? 10.090 -6.784 -15.938 1.00 95.56 155 ILE A CA 1
ATOM 1225 C C . ILE A 1 155 ? 9.488 -7.327 -17.235 1.00 95.56 155 ILE A C 1
ATOM 1227 O O . ILE A 1 155 ? 10.143 -8.059 -17.967 1.00 95.56 155 ILE A O 1
ATOM 1231 N N . ASP A 1 156 ? 8.232 -6.983 -17.505 1.00 96.12 156 ASP A N 1
ATOM 1232 C CA . ASP A 1 156 ? 7.566 -7.316 -18.766 1.00 96.12 156 ASP A CA 1
ATOM 1233 C C . ASP A 1 156 ? 8.230 -6.566 -19.931 1.00 96.12 156 ASP A C 1
ATOM 1235 O O . ASP A 1 156 ? 8.441 -5.355 -19.838 1.00 96.12 156 ASP A O 1
ATOM 1239 N N . SER A 1 157 ? 8.604 -7.289 -20.988 1.00 94.62 157 SER A N 1
ATOM 1240 C CA . SER A 1 157 ? 9.423 -6.743 -22.077 1.00 94.62 157 SER A CA 1
ATOM 1241 C C . SER A 1 157 ? 8.685 -5.693 -22.902 1.00 94.62 157 SER A C 1
ATOM 1243 O O . SER A 1 157 ? 9.236 -4.630 -23.180 1.00 94.62 157 SER A O 1
ATOM 1245 N N . ASP A 1 158 ? 7.424 -5.953 -23.248 1.00 95.44 158 ASP A N 1
ATOM 1246 C CA . ASP A 1 158 ? 6.617 -5.058 -24.084 1.00 95.44 158 ASP A CA 1
ATOM 1247 C C . ASP A 1 158 ? 6.277 -3.767 -23.332 1.00 95.44 158 ASP A C 1
ATOM 1249 O O . ASP A 1 158 ? 6.355 -2.652 -23.871 1.00 95.44 158 ASP A O 1
ATOM 1253 N N . GLN A 1 159 ? 5.953 -3.903 -22.043 1.00 96.81 159 GLN A N 1
ATOM 1254 C CA . GLN A 1 159 ? 5.771 -2.760 -21.162 1.00 96.81 159 GLN A CA 1
ATOM 1255 C C . GLN A 1 159 ? 7.075 -1.968 -21.011 1.00 96.81 159 GLN A C 1
ATOM 1257 O O . GLN A 1 159 ? 7.045 -0.738 -21.085 1.00 96.81 159 GLN A O 1
ATOM 1262 N N . PHE A 1 160 ? 8.220 -2.642 -20.860 1.00 97.62 160 PHE A N 1
ATOM 1263 C CA . PHE A 1 160 ? 9.512 -1.967 -20.765 1.00 97.62 160 PHE A CA 1
ATOM 1264 C C . PHE A 1 160 ? 9.871 -1.208 -22.040 1.00 97.62 160 PHE A C 1
ATOM 1266 O O . PHE A 1 160 ? 10.311 -0.066 -21.948 1.00 97.62 160 PHE A O 1
ATOM 1273 N N . LEU A 1 161 ? 9.634 -1.785 -23.221 1.00 97.38 161 LEU A N 1
ATOM 1274 C CA . LEU A 1 161 ? 9.838 -1.094 -24.493 1.00 97.38 161 LEU A CA 1
ATOM 1275 C C . LEU A 1 161 ? 8.984 0.177 -24.568 1.00 97.38 161 LEU A C 1
ATOM 1277 O O . LEU A 1 161 ? 9.484 1.248 -24.912 1.00 97.38 161 LEU A O 1
ATOM 1281 N N . THR A 1 162 ? 7.718 0.090 -24.156 1.00 97.88 162 THR A N 1
ATOM 1282 C CA . THR A 1 162 ? 6.825 1.255 -24.073 1.00 97.88 162 THR A CA 1
ATOM 1283 C C . THR A 1 162 ? 7.382 2.327 -23.126 1.00 97.88 162 THR A C 1
ATOM 1285 O O . THR A 1 162 ? 7.384 3.521 -23.451 1.00 97.88 162 THR A O 1
ATOM 1288 N N . ASP A 1 163 ? 7.880 1.923 -21.958 1.00 97.38 163 ASP A N 1
ATOM 1289 C CA . ASP A 1 163 ? 8.472 2.826 -20.968 1.00 97.38 163 ASP A CA 1
ATOM 1290 C C . ASP A 1 163 ? 9.775 3.465 -21.480 1.00 97.38 163 ASP A C 1
ATOM 1292 O O . ASP A 1 163 ? 9.974 4.673 -21.302 1.00 97.38 163 ASP A O 1
ATOM 1296 N N . LEU A 1 164 ? 10.601 2.697 -22.196 1.00 97.69 164 LEU A N 1
ATOM 1297 C CA . LEU A 1 164 ? 11.840 3.133 -22.838 1.00 97.69 164 LEU A CA 1
ATOM 1298 C C . LEU A 1 164 ? 11.570 4.148 -23.951 1.00 97.69 164 LEU A C 1
ATOM 1300 O O . LEU A 1 164 ? 12.193 5.208 -23.997 1.00 97.69 164 LEU A O 1
ATOM 1304 N N . GLU A 1 165 ? 10.585 3.908 -24.812 1.00 97.00 165 GLU A N 1
ATOM 1305 C CA . GLU A 1 165 ? 10.198 4.878 -25.836 1.00 97.00 165 GLU A CA 1
ATOM 1306 C C . GLU A 1 165 ? 9.665 6.184 -25.234 1.00 97.00 165 GLU A C 1
ATOM 1308 O O . GLU A 1 165 ? 9.975 7.284 -25.711 1.00 97.00 165 GLU A O 1
ATOM 1313 N N . ASN A 1 166 ? 8.871 6.082 -24.165 1.00 95.94 166 ASN A N 1
ATOM 1314 C CA . ASN A 1 166 ? 8.373 7.238 -23.426 1.00 95.94 166 ASN A CA 1
ATOM 1315 C C . ASN A 1 166 ? 9.509 8.004 -22.741 1.00 95.94 166 ASN A C 1
ATOM 1317 O O . ASN A 1 166 ? 9.485 9.236 -22.692 1.00 95.94 166 ASN A O 1
ATOM 1321 N N . TYR A 1 167 ? 10.501 7.295 -22.211 1.00 94.56 167 TYR A N 1
ATOM 1322 C CA . TYR A 1 167 ? 11.734 7.866 -21.686 1.00 94.56 167 TYR A CA 1
ATOM 1323 C C . TYR A 1 167 ? 12.498 8.635 -22.774 1.00 94.56 167 TYR A C 1
ATOM 1325 O O . TYR A 1 167 ? 12.659 9.849 -22.652 1.00 94.56 167 TYR A O 1
ATOM 1333 N N . LEU A 1 168 ? 12.829 8.005 -23.902 1.00 94.56 168 LEU A N 1
ATOM 1334 C CA . LEU A 1 168 ? 13.556 8.650 -25.004 1.00 94.56 168 LEU A CA 1
ATOM 1335 C C . LEU A 1 168 ? 12.841 9.900 -25.534 1.00 94.56 168 LEU A C 1
ATOM 1337 O O . LEU A 1 168 ? 13.477 10.918 -25.821 1.00 94.56 168 LEU A O 1
ATOM 1341 N N . ARG A 1 169 ? 11.502 9.862 -25.608 1.00 92.62 169 ARG A N 1
ATOM 1342 C CA . ARG A 1 169 ? 10.682 11.019 -25.996 1.00 92.62 169 ARG A CA 1
ATOM 1343 C C . ARG A 1 169 ? 10.779 12.161 -24.983 1.00 92.62 169 ARG A C 1
ATOM 1345 O O . ARG A 1 169 ? 10.921 13.312 -25.392 1.00 92.62 169 ARG A O 1
ATOM 1352 N N . ARG A 1 170 ? 10.708 11.863 -23.678 1.00 91.50 170 ARG A N 1
ATOM 1353 C CA . ARG A 1 170 ? 10.836 12.867 -22.603 1.00 91.50 170 ARG A CA 1
ATOM 1354 C C . ARG A 1 170 ? 12.199 13.558 -22.628 1.00 91.50 170 ARG A C 1
ATOM 1356 O O . ARG A 1 170 ? 12.252 14.768 -22.432 1.00 91.50 170 ARG A O 1
ATOM 1363 N N . HIS A 1 171 ? 13.256 12.813 -22.944 1.00 90.25 171 HIS A N 1
ATOM 1364 C CA . HIS A 1 171 ? 14.629 13.318 -23.024 1.00 90.25 171 HIS A CA 1
ATOM 1365 C C . HIS A 1 171 ? 15.017 13.902 -24.387 1.00 90.25 171 HIS A C 1
ATOM 1367 O O . HIS A 1 171 ? 16.146 14.350 -24.557 1.00 90.25 171 HIS A O 1
ATOM 1373 N N . ARG A 1 172 ? 14.084 13.954 -25.348 1.00 91.50 172 ARG A N 1
ATOM 137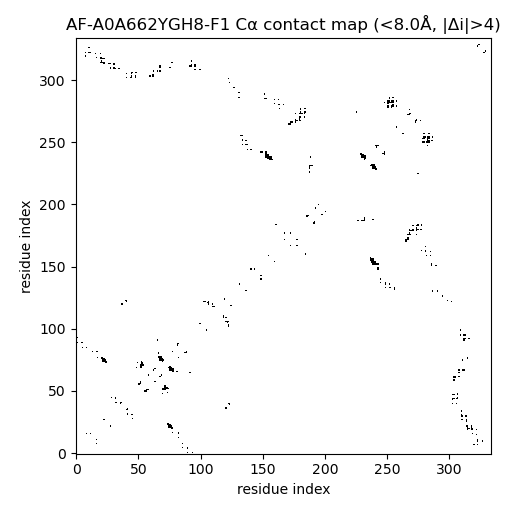4 C CA . ARG A 1 172 ? 14.269 14.613 -26.654 1.00 91.50 172 ARG A CA 1
ATOM 1375 C C . ARG A 1 172 ? 15.477 14.086 -27.447 1.00 91.50 172 ARG A C 1
ATOM 1377 O O . ARG A 1 172 ? 16.120 14.851 -28.164 1.00 91.50 172 ARG A O 1
ATOM 1384 N N . PHE A 1 173 ? 15.750 12.784 -27.366 1.00 92.00 173 PHE A N 1
ATOM 1385 C CA . PHE A 1 173 ? 16.795 12.141 -28.166 1.00 92.00 173 PHE A CA 1
ATOM 1386 C C . PHE A 1 173 ? 16.570 12.375 -29.669 1.00 92.00 173 PHE A C 1
ATOM 1388 O O . PHE A 1 173 ? 15.443 12.303 -30.166 1.00 92.00 173 PHE A O 1
ATOM 1395 N N . CYS A 1 174 ? 17.649 12.626 -30.416 1.00 94.00 174 CYS A N 1
ATOM 1396 C CA . CYS A 1 174 ? 17.576 12.676 -31.877 1.00 94.00 174 CYS A CA 1
ATOM 1397 C C . CYS A 1 174 ? 17.327 11.273 -32.460 1.00 94.00 174 CYS A C 1
ATOM 1399 O O . CYS A 1 174 ? 17.625 10.272 -31.808 1.00 94.00 174 CYS A O 1
ATOM 1401 N N . CYS A 1 175 ? 16.836 11.186 -33.705 1.00 93.62 175 CYS A N 1
ATOM 1402 C CA . CYS A 1 175 ? 16.456 9.906 -34.323 1.00 93.62 175 CYS A CA 1
ATOM 1403 C C . CYS A 1 175 ? 17.586 8.864 -34.284 1.00 93.62 175 CYS A C 1
ATOM 1405 O O . CYS A 1 175 ? 17.364 7.746 -33.841 1.00 93.62 175 CYS A O 1
ATOM 1407 N N . ARG A 1 176 ? 18.818 9.266 -34.630 1.00 94.38 176 ARG A N 1
ATOM 1408 C CA . ARG A 1 176 ? 19.988 8.369 -34.639 1.00 94.38 176 ARG A CA 1
ATOM 1409 C C . ARG A 1 176 ? 20.340 7.817 -33.259 1.00 94.38 176 ARG A C 1
ATOM 1411 O O . ARG A 1 176 ? 20.749 6.671 -33.144 1.00 94.38 176 ARG A O 1
ATOM 1418 N N . CYS A 1 177 ? 20.230 8.635 -32.212 1.00 95.12 177 CYS A N 1
ATOM 1419 C CA . CYS A 1 177 ? 20.485 8.156 -30.856 1.00 95.12 177 CYS A CA 1
ATOM 1420 C C . CYS A 1 177 ? 19.320 7.297 -30.348 1.00 95.12 177 CYS A C 1
ATOM 1422 O O . CYS A 1 177 ? 19.565 6.328 -29.644 1.00 95.12 177 CYS A O 1
ATOM 1424 N N . LYS A 1 178 ? 18.072 7.610 -30.736 1.00 95.12 178 LYS A N 1
ATOM 1425 C CA . LYS A 1 178 ? 16.907 6.769 -30.425 1.00 95.12 178 LYS A CA 1
ATOM 1426 C C . LYS A 1 178 ? 17.082 5.362 -31.006 1.00 95.12 178 LYS A C 1
ATOM 1428 O O . LYS A 1 178 ? 16.902 4.396 -30.280 1.00 95.12 178 LYS A O 1
ATOM 1433 N N . GLU A 1 179 ? 17.457 5.264 -32.281 1.00 94.69 179 GLU A N 1
ATOM 1434 C CA . GLU A 1 179 ? 17.712 3.990 -32.969 1.00 94.69 179 GLU A CA 1
ATOM 1435 C C . GLU A 1 179 ? 18.769 3.157 -32.238 1.00 94.69 179 GLU A C 1
ATOM 1437 O O . GLU A 1 179 ? 18.519 1.993 -31.959 1.00 94.69 179 GLU A O 1
ATOM 1442 N N . LYS A 1 180 ? 19.884 3.766 -31.814 1.00 94.75 180 LYS A N 1
ATOM 1443 C CA . LYS A 1 180 ? 20.934 3.066 -31.051 1.00 94.75 180 LYS A CA 1
ATOM 1444 C C . LYS A 1 180 ? 20.464 2.530 -29.700 1.00 94.75 180 LYS A C 1
ATOM 1446 O O . LYS A 1 180 ? 20.868 1.445 -29.302 1.00 94.75 180 LYS A O 1
ATOM 1451 N N . VAL A 1 181 ? 19.627 3.281 -28.979 1.00 96.19 181 VAL A N 1
ATOM 1452 C CA . VAL A 1 181 ? 19.066 2.811 -27.699 1.00 96.19 181 VAL A CA 1
ATOM 1453 C C . VAL A 1 181 ? 18.099 1.648 -27.916 1.00 96.19 181 VAL A C 1
ATOM 1455 O O . VAL A 1 181 ? 18.101 0.702 -27.134 1.00 96.19 181 VAL A O 1
ATOM 1458 N N . LEU A 1 182 ? 17.301 1.690 -28.984 1.00 95.44 182 LEU A N 1
ATOM 1459 C CA . LEU A 1 182 ? 16.411 0.583 -29.335 1.00 95.44 182 LEU A CA 1
ATOM 1460 C C . LEU A 1 182 ? 17.191 -0.653 -29.804 1.00 95.44 182 LEU A C 1
ATOM 1462 O O . LEU A 1 182 ? 16.878 -1.749 -29.367 1.00 95.44 182 LEU A O 1
ATOM 1466 N N . GLU A 1 183 ? 18.270 -0.476 -30.566 1.00 92.44 183 GLU A N 1
ATOM 1467 C CA . GLU A 1 183 ? 19.190 -1.558 -30.940 1.00 92.44 183 GLU A CA 1
ATOM 1468 C C . GLU A 1 183 ? 19.818 -2.223 -29.701 1.00 92.44 183 GLU A C 1
ATOM 1470 O O . GLU A 1 183 ? 19.904 -3.446 -29.620 1.00 92.44 183 GLU A O 1
ATOM 1475 N N . ALA A 1 184 ? 20.198 -1.437 -28.686 1.00 92.62 184 ALA A N 1
ATOM 1476 C CA . ALA A 1 184 ? 20.676 -1.973 -27.411 1.00 92.62 184 ALA A CA 1
ATOM 1477 C C . ALA A 1 184 ? 19.601 -2.789 -26.667 1.00 92.62 184 ALA A C 1
ATOM 1479 O O . ALA A 1 184 ? 19.926 -3.792 -26.034 1.00 92.62 184 ALA A O 1
ATOM 1480 N N . TYR A 1 185 ? 18.329 -2.387 -26.746 1.00 93.75 185 TYR A N 1
ATOM 1481 C CA . TYR A 1 185 ? 17.216 -3.181 -26.219 1.00 93.75 185 TYR A CA 1
ATOM 1482 C C . TYR A 1 185 ? 17.012 -4.479 -27.016 1.00 93.75 185 TYR A C 1
ATOM 1484 O O . TYR A 1 185 ? 16.867 -5.536 -26.405 1.00 93.75 185 TYR A O 1
ATOM 1492 N N . ASP A 1 186 ? 17.067 -4.431 -28.348 1.00 90.88 186 ASP A N 1
ATOM 1493 C CA . ASP A 1 186 ? 16.917 -5.617 -29.202 1.00 90.88 186 ASP A CA 1
ATOM 1494 C C . ASP A 1 186 ? 18.027 -6.648 -28.943 1.00 90.88 186 ASP A C 1
ATOM 1496 O O . ASP A 1 186 ? 17.761 -7.854 -28.923 1.00 90.88 186 ASP A O 1
ATOM 1500 N N . LEU A 1 187 ? 19.250 -6.176 -28.668 1.00 88.75 187 LEU A N 1
ATOM 1501 C CA . LEU A 1 187 ? 20.369 -7.005 -28.211 1.00 88.75 187 LEU A CA 1
ATOM 1502 C C . LEU A 1 187 ? 20.077 -7.671 -26.860 1.00 88.75 187 LEU A C 1
ATOM 1504 O O . LEU A 1 187 ? 20.311 -8.868 -26.717 1.00 88.75 187 LEU A O 1
ATOM 1508 N N . LEU A 1 188 ? 19.523 -6.934 -25.889 1.00 88.31 188 LEU A N 1
ATOM 1509 C CA . LEU A 1 188 ? 19.170 -7.471 -24.568 1.00 88.31 188 LEU A CA 1
ATOM 1510 C C . LEU A 1 188 ? 18.149 -8.617 -24.656 1.00 88.31 188 LEU A C 1
ATOM 1512 O O . LEU A 1 188 ? 18.256 -9.600 -23.926 1.00 88.31 188 LEU A O 1
ATOM 1516 N N . ILE A 1 189 ? 17.152 -8.500 -25.535 1.00 87.56 189 ILE A N 1
ATOM 1517 C CA . ILE A 1 189 ? 16.116 -9.534 -25.700 1.00 87.56 189 ILE A CA 1
ATOM 1518 C C . ILE A 1 189 ? 16.493 -10.605 -26.736 1.00 87.56 189 ILE A C 1
ATOM 1520 O O . ILE A 1 189 ? 15.732 -11.550 -26.959 1.00 87.56 189 ILE A O 1
ATOM 1524 N N . GLY A 1 190 ? 17.658 -10.473 -27.378 1.00 78.62 190 GLY A N 1
ATOM 1525 C CA . GLY A 1 190 ? 18.147 -11.396 -28.401 1.00 78.62 190 GLY A CA 1
ATOM 1526 C C . GLY A 1 190 ? 17.280 -11.433 -29.662 1.00 78.62 190 GLY A C 1
ATOM 1527 O O . GLY A 1 190 ? 17.157 -12.496 -30.267 1.00 78.62 190 GLY A O 1
ATOM 1528 N N . SER A 1 191 ? 16.650 -10.308 -30.028 1.00 66.94 191 SER A N 1
ATOM 1529 C CA . SER A 1 191 ? 15.851 -10.166 -31.262 1.00 66.94 191 SER A CA 1
ATOM 1530 C C . SER A 1 191 ? 16.698 -9.841 -32.496 1.00 66.94 191 SER A C 1
ATOM 1532 O O . SER A 1 191 ? 16.207 -9.922 -33.617 1.00 66.94 191 SER A O 1
ATOM 1534 N N . SER A 1 192 ? 17.970 -9.489 -32.303 1.00 52.09 192 SER A N 1
ATOM 1535 C CA . SER A 1 192 ? 18.931 -9.219 -33.376 1.00 52.09 192 SER A CA 1
ATOM 1536 C C . SER A 1 192 ? 19.658 -10.465 -33.902 1.00 52.09 192 SER A C 1
ATOM 1538 O O . SER A 1 192 ? 20.396 -10.353 -34.878 1.00 52.09 192 SER A O 1
ATOM 1540 N N . CYS A 1 193 ? 19.438 -11.649 -33.314 1.00 43.56 193 CYS A N 1
ATOM 1541 C CA . CYS A 1 193 ? 19.860 -12.916 -33.913 1.00 43.56 193 CYS A CA 1
ATOM 1542 C C . CYS A 1 193 ? 18.769 -13.395 -34.879 1.00 43.56 193 CYS A C 1
ATOM 1544 O O . CYS A 1 193 ? 17.758 -13.950 -34.445 1.00 43.56 193 CYS A O 1
ATOM 1546 N N . SER A 1 194 ? 18.959 -13.178 -36.181 1.00 39.84 194 SER A N 1
ATOM 1547 C CA . SER A 1 194 ? 18.207 -13.890 -37.215 1.00 39.84 194 SER A CA 1
ATOM 1548 C C . SER A 1 194 ? 18.447 -15.393 -37.042 1.00 39.84 194 SER A C 1
ATOM 1550 O O . SER A 1 194 ? 19.584 -15.862 -37.073 1.00 39.84 194 SER A O 1
ATOM 1552 N N . GLU A 1 195 ? 17.372 -16.164 -36.866 1.00 45.25 195 GLU A N 1
ATOM 1553 C CA . GLU A 1 195 ? 17.419 -17.637 -36.830 1.00 45.25 195 GLU A CA 1
ATOM 1554 C C . GLU A 1 195 ? 18.056 -18.228 -38.107 1.00 45.25 195 GLU A C 1
ATOM 1556 O O . GLU A 1 195 ? 18.560 -19.346 -38.079 1.00 45.25 195 GLU A O 1
ATOM 1561 N N . ASP A 1 196 ? 18.101 -17.455 -39.197 1.00 43.31 196 ASP A N 1
ATOM 1562 C CA . ASP A 1 196 ? 18.663 -17.855 -40.489 1.00 43.31 196 ASP A CA 1
ATOM 1563 C C . ASP A 1 196 ? 20.195 -17.689 -40.612 1.00 43.31 196 ASP A C 1
ATOM 1565 O O . ASP A 1 196 ? 20.774 -18.256 -41.536 1.00 43.31 196 ASP A O 1
ATOM 1569 N N . ASP A 1 197 ? 20.874 -16.976 -39.699 1.00 45.78 197 ASP A N 1
ATOM 1570 C CA . ASP A 1 197 ? 22.337 -16.752 -39.769 1.00 45.78 197 ASP A CA 1
ATOM 1571 C C . ASP A 1 197 ? 23.137 -17.487 -38.674 1.00 45.78 197 ASP A C 1
ATOM 1573 O O . ASP A 1 197 ? 24.353 -17.313 -38.560 1.00 45.78 197 ASP A O 1
ATOM 1577 N N . CYS A 1 198 ? 22.491 -18.333 -37.864 1.00 44.38 198 CYS A N 1
ATOM 1578 C CA . CYS A 1 198 ? 23.161 -19.118 -36.825 1.00 44.38 198 CYS A CA 1
ATOM 1579 C C . CYS A 1 198 ? 22.916 -20.624 -36.999 1.00 44.38 198 CYS A C 1
ATOM 1581 O O . CYS A 1 198 ? 22.080 -21.229 -36.332 1.00 44.38 198 CYS A O 1
ATOM 1583 N N . GLU A 1 199 ? 23.720 -21.271 -37.849 1.00 51.50 199 GLU A N 1
ATOM 1584 C CA . GLU A 1 199 ? 23.707 -22.738 -38.011 1.00 51.50 199 GLU A CA 1
ATOM 1585 C C . GLU A 1 199 ? 24.073 -23.514 -36.717 1.00 51.50 199 GLU A C 1
ATOM 1587 O O . GLU A 1 199 ? 23.983 -24.738 -36.705 1.00 51.50 199 GLU A O 1
ATOM 1592 N N . ASP A 1 200 ? 24.423 -22.828 -35.616 1.00 48.38 200 ASP A N 1
ATOM 1593 C CA . ASP A 1 200 ? 24.879 -23.435 -34.352 1.00 48.38 200 ASP A CA 1
ATOM 1594 C C . ASP A 1 200 ? 24.029 -23.082 -33.108 1.00 48.38 200 ASP A C 1
ATOM 1596 O O . ASP A 1 200 ? 24.356 -23.477 -31.995 1.00 48.38 200 ASP A O 1
ATOM 1600 N N . CYS A 1 201 ? 22.911 -22.351 -33.237 1.00 45.69 201 CYS A N 1
ATOM 1601 C CA . CYS A 1 201 ? 22.031 -22.051 -32.082 1.00 45.69 201 CYS A CA 1
ATOM 1602 C C . CYS A 1 201 ? 20.782 -22.947 -32.007 1.00 45.69 201 CYS A C 1
ATOM 1604 O O . CYS A 1 201 ? 19.914 -22.771 -31.146 1.00 45.69 201 CYS A O 1
ATOM 1606 N N . GLY A 1 202 ? 20.701 -23.946 -32.884 1.00 38.94 202 GLY A N 1
ATOM 1607 C CA . GLY A 1 202 ? 19.630 -24.934 -32.942 1.00 38.94 202 GLY A CA 1
ATOM 1608 C C . GLY A 1 202 ? 19.769 -26.047 -31.904 1.00 38.94 202 GLY A C 1
ATOM 1609 O O . GLY A 1 202 ? 19.820 -27.216 -32.271 1.00 38.94 202 GLY A O 1
ATOM 1610 N N . GLY A 1 203 ? 19.773 -25.701 -30.617 1.00 39.22 203 GLY A N 1
ATOM 1611 C CA . GLY A 1 203 ? 19.499 -26.657 -29.544 1.00 39.22 203 GLY A CA 1
ATOM 1612 C C . GLY A 1 203 ? 20.565 -26.759 -28.456 1.00 39.22 203 GLY A C 1
ATOM 1613 O O . GLY A 1 203 ? 21.693 -27.154 -28.705 1.00 39.22 203 GLY A O 1
ATOM 1614 N N . PHE A 1 204 ? 20.094 -26.564 -27.221 1.00 33.38 204 PHE A N 1
ATOM 1615 C CA . PHE A 1 204 ? 20.718 -26.949 -25.950 1.00 33.38 204 PHE A CA 1
ATOM 1616 C C . PHE A 1 204 ? 21.814 -26.018 -25.379 1.00 33.38 204 PHE A C 1
ATOM 1618 O O . PHE A 1 204 ? 22.903 -25.887 -25.914 1.00 33.38 204 PHE A O 1
ATOM 1625 N N . ASP A 1 205 ? 21.479 -25.422 -24.225 1.00 42.50 205 ASP A N 1
ATOM 1626 C CA . ASP A 1 205 ? 22.340 -24.817 -23.196 1.00 42.50 205 ASP A CA 1
ATOM 1627 C C . ASP A 1 205 ? 23.419 -23.802 -23.627 1.00 42.50 205 ASP A C 1
ATOM 1629 O O . ASP A 1 205 ? 24.617 -24.070 -23.598 1.00 42.50 205 ASP A O 1
ATOM 1633 N N . CYS A 1 206 ? 23.011 -22.546 -23.847 1.00 41.22 206 CYS A N 1
ATOM 1634 C CA . CYS A 1 206 ? 23.915 -21.385 -23.906 1.00 41.22 206 CYS A CA 1
ATOM 1635 C C . CYS A 1 206 ? 24.373 -20.942 -22.500 1.00 41.22 206 CYS A C 1
ATOM 1637 O O . CYS A 1 206 ? 24.231 -19.782 -22.117 1.00 41.22 206 CYS A O 1
ATOM 1639 N N . ALA A 1 207 ? 24.872 -21.886 -21.708 1.00 40.62 207 ALA A N 1
ATOM 1640 C CA . ALA A 1 207 ? 25.436 -21.648 -20.386 1.00 40.62 207 ALA A CA 1
ATOM 1641 C C . ALA A 1 207 ? 26.804 -22.322 -20.262 1.00 40.62 207 ALA A C 1
ATOM 1643 O O . ALA A 1 207 ? 27.065 -22.983 -19.271 1.00 40.62 207 ALA A O 1
ATOM 1644 N N . ASP A 1 208 ? 27.666 -22.192 -21.270 1.00 38.66 208 ASP A N 1
ATOM 1645 C CA . ASP A 1 208 ? 29.117 -22.186 -21.069 1.00 38.66 208 ASP A CA 1
ATOM 1646 C C . ASP A 1 208 ? 29.848 -21.897 -22.393 1.00 38.66 208 ASP A C 1
ATOM 1648 O O . ASP A 1 208 ? 29.732 -22.632 -23.365 1.00 38.66 208 ASP A O 1
ATOM 1652 N N . LYS A 1 209 ? 30.649 -20.825 -22.384 1.00 47.91 209 LYS A N 1
ATOM 1653 C CA . LYS A 1 209 ? 31.895 -20.653 -23.154 1.00 47.91 209 LYS A CA 1
ATOM 1654 C C . LYS A 1 209 ? 31.881 -20.955 -24.662 1.00 47.91 209 LYS A C 1
ATOM 1656 O O . LYS A 1 209 ? 32.411 -21.982 -25.055 1.00 47.91 209 LYS A O 1
ATOM 1661 N N . HIS A 1 210 ? 31.535 -19.986 -25.513 1.00 39.94 210 HIS A N 1
ATOM 1662 C CA . HIS A 1 210 ? 32.058 -19.971 -26.892 1.00 39.94 210 HIS A CA 1
ATOM 1663 C C . HIS A 1 210 ? 32.235 -18.549 -27.449 1.00 39.94 210 HIS A C 1
ATOM 1665 O O . HIS A 1 210 ? 31.387 -18.027 -28.157 1.00 39.94 210 HIS A O 1
ATOM 1671 N N . HIS A 1 211 ? 33.395 -17.949 -27.178 1.00 40.97 211 HIS A N 1
ATOM 1672 C CA . HIS A 1 211 ? 34.038 -17.013 -28.104 1.00 40.97 211 HIS A CA 1
ATOM 1673 C C . HIS A 1 211 ? 35.542 -17.294 -28.081 1.00 40.97 211 HIS A C 1
ATOM 1675 O O . HIS A 1 211 ? 36.302 -16.626 -27.384 1.00 40.97 211 HIS A O 1
ATOM 1681 N N . GLU A 1 212 ? 35.974 -18.314 -28.824 1.00 39.56 212 GLU A N 1
ATOM 1682 C CA . GLU A 1 212 ? 37.379 -18.445 -29.205 1.00 39.56 212 GLU A CA 1
ATOM 1683 C C . GLU A 1 212 ? 37.546 -18.160 -30.701 1.00 39.56 212 GLU A C 1
ATOM 1685 O O . GLU A 1 212 ? 36.913 -18.780 -31.549 1.00 39.56 212 GLU A O 1
ATOM 1690 N N . HIS A 1 213 ? 38.456 -17.218 -30.954 1.00 38.12 213 HIS A N 1
ATOM 1691 C CA . HIS A 1 213 ? 39.183 -16.931 -32.187 1.00 38.12 213 HIS A CA 1
ATOM 1692 C C . HIS A 1 213 ? 38.431 -16.391 -33.417 1.00 38.12 213 HIS A C 1
ATOM 1694 O O . HIS A 1 213 ? 38.048 -17.116 -34.328 1.00 38.12 213 HIS A O 1
ATOM 1700 N N . SER A 1 214 ? 38.440 -15.059 -33.528 1.00 32.94 214 SER A N 1
ATOM 1701 C CA . SER A 1 214 ? 38.525 -14.354 -34.812 1.00 32.94 214 SER A CA 1
ATOM 1702 C C . SER A 1 214 ? 39.849 -13.586 -34.849 1.00 32.94 214 SER A C 1
ATOM 1704 O O . SER A 1 214 ? 40.026 -12.603 -34.134 1.00 32.94 214 SER A O 1
ATOM 1706 N N . ASP A 1 215 ? 40.791 -14.070 -35.659 1.00 42.12 215 ASP A N 1
ATOM 1707 C CA . ASP A 1 215 ? 42.097 -13.458 -35.924 1.00 42.12 215 ASP A CA 1
ATOM 1708 C C . ASP A 1 215 ? 41.953 -12.323 -36.951 1.00 42.12 215 ASP A C 1
ATOM 1710 O O . ASP A 1 215 ? 42.270 -12.488 -38.122 1.00 42.12 215 ASP A O 1
ATOM 1714 N N . TYR A 1 216 ? 41.405 -11.184 -36.526 1.00 39.84 216 TYR A N 1
ATOM 1715 C CA . TYR A 1 216 ? 41.597 -9.887 -37.179 1.00 39.84 216 TYR A CA 1
ATOM 1716 C C . TYR A 1 216 ? 41.551 -8.805 -36.100 1.00 39.84 216 TYR A C 1
ATOM 1718 O O . TYR A 1 216 ? 40.628 -8.753 -35.291 1.00 39.84 216 TYR A O 1
ATOM 1726 N N . GLY A 1 217 ? 42.622 -8.017 -36.046 1.00 35.34 217 GLY A N 1
ATOM 1727 C CA . GLY A 1 217 ? 43.013 -7.250 -34.875 1.00 35.34 217 GLY A CA 1
ATOM 1728 C C . GLY A 1 217 ? 42.184 -6.016 -34.519 1.00 35.34 217 GLY A C 1
ATOM 1729 O O . GLY A 1 217 ? 41.467 -5.441 -35.334 1.00 35.34 217 GLY A O 1
ATOM 1730 N N . ASP A 1 218 ? 42.479 -5.598 -33.289 1.00 37.00 218 ASP A N 1
ATOM 1731 C CA . ASP A 1 218 ? 42.411 -4.249 -32.722 1.00 37.00 218 ASP A CA 1
ATOM 1732 C C . ASP A 1 218 ? 41.064 -3.778 -32.132 1.00 37.00 218 ASP A C 1
ATOM 1734 O O . ASP A 1 218 ? 40.151 -3.316 -32.813 1.00 37.00 218 ASP A O 1
ATOM 1738 N N . ASP A 1 219 ? 41.023 -3.838 -30.795 1.00 37.69 219 ASP A N 1
ATOM 1739 C CA . ASP A 1 219 ? 40.417 -2.843 -29.900 1.00 37.69 219 ASP A CA 1
ATOM 1740 C C . ASP A 1 219 ? 38.892 -2.683 -29.823 1.00 37.69 219 ASP A C 1
ATOM 1742 O O . ASP A 1 219 ? 38.372 -1.586 -29.610 1.00 37.69 219 ASP A O 1
ATOM 1746 N N . LEU A 1 220 ? 38.151 -3.790 -29.809 1.00 40.81 220 LEU A N 1
ATOM 1747 C CA . LEU A 1 220 ? 36.829 -3.818 -29.176 1.00 40.81 220 LEU A CA 1
ATOM 1748 C C . LEU A 1 220 ? 36.747 -4.985 -28.195 1.00 40.81 220 LEU A C 1
ATOM 1750 O O . LEU A 1 220 ? 36.071 -5.984 -28.427 1.00 40.81 220 LEU A O 1
ATOM 1754 N N . HIS A 1 221 ? 37.390 -4.818 -27.037 1.00 37.16 221 HIS A N 1
ATOM 1755 C CA . HIS A 1 221 ? 36.835 -5.382 -25.811 1.00 37.16 221 HIS A CA 1
ATOM 1756 C C . HIS A 1 221 ? 35.429 -4.782 -25.649 1.00 37.16 221 HIS A C 1
ATOM 1758 O O . HIS A 1 221 ? 35.257 -3.732 -25.032 1.00 37.16 221 HIS A O 1
ATOM 1764 N N . TYR A 1 222 ? 34.428 -5.409 -26.273 1.00 44.88 222 TYR A N 1
ATOM 1765 C CA . TYR A 1 222 ? 33.017 -5.168 -26.019 1.00 44.88 222 TYR A CA 1
ATOM 1766 C C . TYR A 1 222 ? 32.795 -5.585 -24.571 1.00 44.88 222 TYR A C 1
ATOM 1768 O O . TYR A 1 222 ? 32.548 -6.746 -24.267 1.00 44.88 222 TYR A O 1
ATOM 1776 N N . THR A 1 223 ? 33.033 -4.667 -23.641 1.00 35.91 223 THR A N 1
ATOM 1777 C CA . THR A 1 223 ? 32.774 -4.904 -22.229 1.00 35.91 223 THR A CA 1
ATOM 1778 C C . THR A 1 223 ? 31.259 -4.928 -22.056 1.00 35.91 223 THR A C 1
ATOM 1780 O O . THR A 1 223 ? 30.660 -3.910 -21.715 1.00 35.91 223 THR A O 1
ATOM 1783 N N . SER A 1 224 ? 30.647 -6.083 -22.334 1.00 47.56 224 SER A N 1
ATOM 1784 C CA . SER A 1 224 ? 29.233 -6.392 -22.105 1.00 47.56 224 SER A CA 1
ATOM 1785 C C . SER A 1 224 ? 28.920 -6.707 -20.651 1.00 47.56 224 SER A C 1
ATOM 1787 O O . SER A 1 224 ? 27.810 -7.147 -20.381 1.00 47.56 224 SER A O 1
ATOM 1789 N N . TYR A 1 225 ? 29.813 -6.410 -19.697 1.00 47.44 225 TYR A N 1
ATOM 1790 C CA . TYR A 1 225 ? 29.579 -6.690 -18.274 1.00 47.44 225 TYR A CA 1
ATOM 1791 C C . TYR A 1 225 ? 28.210 -6.198 -17.775 1.00 47.44 225 TYR A C 1
ATOM 1793 O O . TYR A 1 225 ? 27.634 -6.781 -16.867 1.00 47.44 225 TYR A O 1
ATOM 1801 N N . LEU A 1 226 ? 27.672 -5.130 -18.375 1.00 54.25 226 LEU A N 1
ATOM 1802 C CA . LEU A 1 226 ? 26.371 -4.576 -18.014 1.00 54.25 226 LEU A CA 1
ATOM 1803 C C . LEU A 1 226 ? 25.166 -5.407 -18.492 1.00 54.25 226 LEU A C 1
ATOM 1805 O O . LEU A 1 226 ? 24.142 -5.405 -17.809 1.00 54.25 226 LEU A O 1
ATOM 1809 N N . PHE A 1 227 ? 25.260 -6.090 -19.637 1.00 64.94 227 PHE A N 1
ATOM 1810 C CA . PHE A 1 227 ? 24.217 -7.018 -20.091 1.00 64.94 227 PHE A CA 1
ATOM 1811 C C . PHE A 1 227 ? 24.464 -8.456 -19.643 1.00 64.94 227 PHE A C 1
ATOM 1813 O O . PHE A 1 227 ? 23.497 -9.199 -19.547 1.00 64.94 227 PHE A O 1
ATOM 1820 N N . ASP A 1 228 ? 25.701 -8.827 -19.302 1.00 66.69 228 ASP A N 1
ATOM 1821 C CA . ASP A 1 228 ? 26.051 -10.183 -18.850 1.00 66.69 228 ASP A CA 1
ATOM 1822 C C . ASP A 1 228 ? 25.311 -10.591 -17.565 1.00 66.69 228 ASP A C 1
ATOM 1824 O O . ASP A 1 228 ? 25.113 -11.773 -17.292 1.00 66.69 228 ASP A O 1
ATOM 1828 N N . GLU A 1 229 ? 24.885 -9.613 -16.765 1.00 79.56 229 GLU A N 1
ATOM 1829 C CA . GLU A 1 229 ? 24.103 -9.849 -15.553 1.00 79.56 229 GLU A CA 1
ATOM 1830 C C . GLU A 1 229 ? 22.588 -9.938 -15.808 1.00 79.56 229 GLU A C 1
ATOM 1832 O O . GLU A 1 229 ? 21.863 -10.507 -14.992 1.00 79.56 229 GLU A O 1
ATOM 1837 N N . LEU A 1 230 ? 22.081 -9.397 -16.920 1.00 87.81 230 LEU A N 1
ATOM 1838 C CA . LEU A 1 230 ? 20.657 -9.439 -17.254 1.00 87.81 230 LEU A CA 1
ATOM 1839 C C . LEU A 1 230 ? 20.334 -10.688 -18.075 1.00 87.81 230 LEU A C 1
ATOM 1841 O O . LEU A 1 230 ? 21.062 -11.064 -18.984 1.00 87.81 230 LEU A O 1
ATOM 1845 N N . ALA A 1 231 ? 19.187 -11.302 -17.801 1.00 85.56 231 ALA A N 1
ATOM 1846 C CA . ALA A 1 231 ? 18.682 -12.408 -18.605 1.00 85.56 231 ALA A CA 1
ATOM 1847 C C . ALA A 1 231 ? 17.348 -12.043 -19.260 1.00 85.56 231 ALA A C 1
ATOM 1849 O O . ALA A 1 231 ? 16.574 -11.249 -18.727 1.00 85.56 231 ALA A O 1
ATOM 1850 N N . TYR A 1 232 ? 17.040 -12.666 -20.395 1.00 88.12 232 TYR A N 1
ATOM 1851 C CA . TYR A 1 232 ? 15.727 -12.577 -21.025 1.00 88.12 232 TYR A CA 1
ATOM 1852 C C . TYR A 1 232 ? 15.055 -13.951 -21.058 1.00 88.12 232 TYR A C 1
ATOM 1854 O O . TYR A 1 232 ? 15.599 -14.928 -21.570 1.00 88.12 232 TYR A O 1
ATOM 1862 N N . SER A 1 233 ? 13.846 -14.029 -20.509 1.00 86.25 233 SER A N 1
ATOM 1863 C CA . SER A 1 233 ? 13.015 -15.230 -20.536 1.00 86.25 233 SER A CA 1
ATOM 1864 C C . SER A 1 233 ? 12.045 -15.154 -21.709 1.00 86.25 233 SER A C 1
ATOM 1866 O O . SER A 1 233 ? 11.013 -14.487 -21.619 1.00 86.25 233 SER A O 1
ATOM 1868 N N . ARG A 1 234 ? 12.330 -15.897 -22.787 1.00 83.56 234 ARG A N 1
ATOM 1869 C CA . ARG A 1 234 ? 11.415 -16.039 -23.939 1.00 83.56 234 ARG A CA 1
ATOM 1870 C C . ARG A 1 234 ? 10.078 -16.675 -23.558 1.00 83.56 234 ARG A C 1
ATOM 1872 O O . ARG A 1 234 ? 9.050 -16.321 -24.117 1.00 83.56 234 ARG A O 1
ATOM 1879 N N . ALA A 1 235 ? 10.078 -17.591 -22.587 1.00 82.75 235 ALA A N 1
ATOM 1880 C CA . ALA A 1 235 ? 8.870 -18.300 -22.161 1.00 82.75 235 ALA A CA 1
ATOM 1881 C C . ALA A 1 235 ? 7.841 -17.383 -21.482 1.00 82.75 235 ALA A C 1
ATOM 1883 O O . ALA A 1 235 ? 6.643 -17.649 -21.543 1.00 82.75 235 ALA A O 1
ATOM 1884 N N . THR A 1 236 ? 8.306 -16.326 -20.811 1.00 85.50 236 THR A N 1
ATOM 1885 C CA . THR A 1 236 ? 7.447 -15.375 -20.091 1.00 85.50 236 THR A CA 1
ATOM 1886 C C . THR A 1 236 ? 7.492 -13.964 -20.668 1.00 85.50 236 THR A C 1
ATOM 1888 O O . THR A 1 236 ? 6.842 -13.087 -20.109 1.00 85.50 236 THR A O 1
ATOM 1891 N N . SER A 1 237 ? 8.245 -13.744 -21.751 1.00 89.81 237 SER A N 1
ATOM 1892 C CA . SER A 1 237 ? 8.508 -12.433 -22.360 1.00 89.81 237 SER A CA 1
ATOM 1893 C C . SER A 1 237 ? 8.967 -11.387 -21.337 1.00 89.81 237 SER A C 1
ATOM 1895 O O . SER A 1 237 ? 8.461 -10.267 -21.287 1.00 89.81 237 SER A O 1
ATOM 1897 N N . GLN A 1 238 ? 9.920 -11.765 -20.480 1.00 91.88 238 GLN A N 1
ATOM 1898 C CA . GLN A 1 238 ? 10.381 -10.932 -19.365 1.00 91.88 238 GLN A CA 1
ATOM 1899 C C . GLN A 1 238 ? 11.889 -10.721 -19.366 1.00 91.88 238 GLN A C 1
ATOM 1901 O O . GLN A 1 238 ? 12.657 -11.667 -19.527 1.00 91.88 238 GLN A O 1
ATOM 1906 N N . ILE A 1 239 ? 12.296 -9.493 -19.059 1.00 93.38 239 ILE A N 1
ATOM 1907 C CA . ILE A 1 239 ? 13.656 -9.155 -18.644 1.00 93.38 239 ILE A CA 1
ATOM 1908 C C . ILE A 1 239 ? 13.792 -9.537 -17.166 1.00 93.38 239 ILE A C 1
ATOM 1910 O O . ILE A 1 239 ? 12.997 -9.113 -16.322 1.00 93.38 239 ILE A O 1
ATOM 1914 N N . VAL A 1 240 ? 14.791 -10.353 -16.858 1.00 91.50 240 VAL A N 1
ATOM 1915 C CA . VAL A 1 240 ? 15.102 -10.866 -15.526 1.00 91.50 240 VAL A CA 1
ATOM 1916 C C . VAL A 1 240 ? 16.370 -10.187 -15.029 1.00 91.50 240 VAL A C 1
ATOM 1918 O O . VAL A 1 240 ? 17.466 -10.399 -15.540 1.00 91.50 240 VAL A O 1
ATOM 1921 N N . VAL A 1 241 ? 16.195 -9.364 -14.004 1.00 92.44 241 VAL A N 1
ATOM 1922 C CA . VAL A 1 241 ? 17.268 -8.653 -13.311 1.00 92.44 241 VAL A CA 1
ATOM 1923 C C . VAL A 1 241 ? 17.777 -9.505 -12.143 1.00 92.44 241 VAL A C 1
ATOM 1925 O O . VAL A 1 241 ? 16.961 -10.091 -11.429 1.00 92.44 241 VAL A O 1
ATOM 1928 N N . PRO A 1 242 ? 19.086 -9.580 -11.862 1.00 89.38 242 PRO A N 1
ATOM 1929 C CA . PRO A 1 242 ? 19.571 -10.279 -10.680 1.00 89.38 242 PRO A CA 1
ATOM 1930 C C . PRO A 1 242 ? 18.916 -9.765 -9.397 1.00 89.38 242 PRO A C 1
ATOM 1932 O O . PRO A 1 242 ? 18.908 -8.571 -9.109 1.00 89.38 242 PRO A O 1
ATOM 1935 N N . CYS A 1 243 ? 18.415 -10.680 -8.565 1.00 87.00 243 CYS A N 1
ATOM 1936 C CA . CYS A 1 243 ? 17.861 -10.338 -7.250 1.00 87.00 243 CYS A CA 1
ATOM 1937 C C . CYS A 1 243 ? 18.939 -9.998 -6.201 1.00 87.00 243 CYS A C 1
ATOM 1939 O O . CYS A 1 243 ? 18.641 -9.973 -5.005 1.00 87.00 243 CYS A O 1
ATOM 1941 N N . ASN A 1 244 ? 20.191 -9.779 -6.607 1.00 87.31 244 ASN A N 1
ATOM 1942 C CA . ASN A 1 244 ? 21.253 -9.393 -5.689 1.00 87.31 244 ASN A CA 1
ATOM 1943 C C . ASN A 1 244 ? 21.180 -7.878 -5.406 1.00 87.31 244 ASN A C 1
ATOM 1945 O O . ASN A 1 244 ? 20.790 -7.074 -6.254 1.00 87.31 244 ASN A O 1
ATOM 1949 N N . ILE A 1 245 ? 21.507 -7.481 -4.174 1.00 88.31 245 ILE A N 1
ATOM 1950 C CA . ILE A 1 245 ? 21.384 -6.081 -3.747 1.00 88.31 245 ILE A CA 1
ATOM 1951 C C . ILE A 1 245 ? 22.401 -5.168 -4.441 1.00 88.31 245 ILE A C 1
ATOM 1953 O O . ILE A 1 245 ? 22.129 -3.982 -4.609 1.00 88.31 245 ILE A O 1
ATOM 1957 N N . GLU A 1 246 ? 23.548 -5.702 -4.855 1.00 88.25 246 GLU A N 1
ATOM 1958 C CA . GLU A 1 246 ? 24.626 -4.934 -5.475 1.00 88.25 246 GLU A CA 1
ATOM 1959 C C . GLU A 1 246 ? 24.183 -4.371 -6.829 1.00 88.25 246 GLU A C 1
ATOM 1961 O O . GLU A 1 246 ? 24.145 -3.152 -7.003 1.00 88.25 246 GLU A O 1
ATOM 1966 N N . PHE A 1 247 ? 23.716 -5.233 -7.732 1.00 89.25 247 PHE A N 1
ATOM 1967 C CA . PHE A 1 247 ? 23.204 -4.845 -9.043 1.00 89.25 247 PHE A CA 1
ATOM 1968 C C . PHE A 1 247 ? 21.958 -3.961 -8.930 1.00 89.25 247 PHE A C 1
ATOM 1970 O O . PHE A 1 247 ? 21.861 -2.907 -9.563 1.00 89.25 247 PHE A O 1
ATOM 1977 N N . MET A 1 248 ? 21.028 -4.318 -8.037 1.00 89.94 248 MET A N 1
ATOM 1978 C CA . MET A 1 248 ? 19.847 -3.491 -7.780 1.00 89.94 248 MET A CA 1
ATOM 1979 C C . MET A 1 248 ? 20.231 -2.090 -7.287 1.00 89.94 248 MET A C 1
ATOM 1981 O O . MET A 1 248 ? 19.654 -1.102 -7.736 1.00 89.94 248 MET A O 1
ATOM 1985 N N . SER A 1 249 ? 21.240 -1.969 -6.421 1.00 88.94 249 SER A N 1
ATOM 1986 C CA . SER A 1 249 ? 21.730 -0.672 -5.937 1.00 88.94 249 SER A CA 1
ATOM 1987 C C . SER A 1 249 ? 22.393 0.148 -7.043 1.00 88.94 249 SER A C 1
ATOM 1989 O O . SER A 1 249 ? 22.218 1.368 -7.079 1.00 88.94 249 SER A O 1
ATOM 1991 N N . GLN A 1 250 ? 23.090 -0.496 -7.982 1.00 89.88 250 GLN A N 1
ATOM 1992 C CA . GLN A 1 250 ? 23.640 0.175 -9.161 1.00 89.88 250 GLN A CA 1
ATOM 1993 C C . GLN A 1 250 ? 22.533 0.738 -10.067 1.00 89.88 250 GLN A C 1
ATOM 1995 O O . GLN A 1 250 ? 22.620 1.890 -10.500 1.00 89.88 250 GLN A O 1
ATOM 2000 N N . LEU A 1 251 ? 21.463 -0.027 -10.316 1.00 91.44 251 LEU A N 1
ATOM 2001 C CA . LEU A 1 251 ? 20.294 0.454 -11.064 1.00 91.44 251 LEU A CA 1
ATOM 2002 C C . LEU A 1 251 ? 19.576 1.598 -10.334 1.00 91.44 251 LEU A C 1
ATOM 2004 O O . LEU A 1 251 ? 19.179 2.586 -10.954 1.00 91.44 251 LEU A O 1
ATOM 2008 N N . MET A 1 252 ? 19.451 1.512 -9.008 1.00 89.25 252 MET A N 1
ATOM 2009 C CA . MET A 1 252 ? 18.884 2.601 -8.209 1.00 89.25 252 MET A CA 1
ATOM 2010 C C . MET A 1 252 ? 19.758 3.854 -8.234 1.00 89.25 252 MET A C 1
ATOM 2012 O O . MET A 1 252 ? 19.217 4.952 -8.274 1.00 89.25 252 MET A O 1
ATOM 2016 N N . SER A 1 253 ? 21.087 3.732 -8.246 1.00 88.31 253 SER A N 1
ATOM 2017 C CA . SER A 1 253 ? 21.979 4.893 -8.359 1.00 88.31 253 SER A CA 1
ATOM 2018 C C . SER A 1 253 ? 21.766 5.643 -9.676 1.00 88.31 253 SER A C 1
ATOM 2020 O O . SER A 1 253 ? 21.611 6.864 -9.666 1.00 88.31 253 SER A O 1
ATOM 2022 N N . ARG A 1 254 ? 21.654 4.910 -10.792 1.00 90.12 254 ARG A N 1
ATOM 2023 C CA . ARG A 1 254 ? 21.327 5.466 -12.115 1.00 90.12 254 ARG A CA 1
ATOM 2024 C C . ARG A 1 254 ? 19.974 6.184 -12.124 1.00 90.12 254 ARG A C 1
ATOM 2026 O O . ARG A 1 254 ? 19.868 7.305 -12.611 1.00 90.12 254 ARG A O 1
ATOM 2033 N N . ALA A 1 255 ? 18.956 5.575 -11.519 1.00 89.62 255 ALA A N 1
ATOM 2034 C CA . ALA A 1 255 ? 17.623 6.163 -11.408 1.00 89.62 255 ALA A CA 1
ATOM 2035 C C . ALA A 1 255 ? 17.562 7.389 -10.471 1.00 89.62 255 ALA A C 1
ATOM 2037 O O . ALA A 1 255 ? 16.844 8.348 -10.749 1.00 89.62 255 ALA A O 1
ATOM 2038 N N . ASP A 1 256 ? 18.298 7.389 -9.353 1.00 85.88 256 ASP A N 1
ATOM 2039 C CA . ASP A 1 256 ? 18.355 8.542 -8.441 1.00 85.88 256 ASP A CA 1
ATOM 2040 C C . ASP A 1 256 ? 19.039 9.727 -9.110 1.00 85.88 256 ASP A C 1
ATOM 2042 O O . ASP A 1 256 ? 18.547 10.852 -8.996 1.00 85.88 256 ASP A O 1
ATOM 2046 N N . GLN A 1 257 ? 20.130 9.455 -9.840 1.00 84.50 257 GLN A N 1
ATOM 2047 C CA . GLN A 1 257 ? 20.769 10.445 -10.692 1.00 84.50 257 GLN A CA 1
ATOM 2048 C C . GLN A 1 257 ? 19.714 11.022 -11.619 1.00 84.50 257 GLN A C 1
ATOM 2050 O O . GLN A 1 257 ? 19.439 12.202 -11.432 1.00 84.50 257 GLN A O 1
ATOM 2055 N N . GLU A 1 258 ? 19.050 10.192 -12.446 1.00 85.88 258 GLU A N 1
ATOM 2056 C CA . GLU A 1 258 ? 17.976 10.552 -13.400 1.00 85.88 258 GLU A CA 1
ATOM 2057 C C . GLU A 1 258 ? 16.901 11.485 -12.805 1.00 85.88 258 GLU A C 1
ATOM 2059 O O . GLU A 1 258 ? 16.507 12.490 -13.393 1.00 85.88 258 GLU A O 1
ATOM 2064 N N . VAL A 1 259 ? 16.455 11.220 -11.580 1.00 79.25 259 VAL A N 1
ATOM 2065 C CA . VAL A 1 259 ? 15.424 12.038 -10.925 1.00 79.25 259 VAL A CA 1
ATOM 2066 C C . VAL A 1 259 ? 15.930 13.418 -10.481 1.00 79.25 259 VAL A C 1
ATOM 2068 O O . VAL A 1 259 ? 15.135 14.362 -10.420 1.00 79.25 259 VAL A O 1
ATOM 2071 N N . VAL A 1 260 ? 17.196 13.528 -10.076 1.00 77.44 260 VAL A N 1
ATOM 2072 C CA . VAL A 1 260 ? 17.759 14.732 -9.435 1.00 77.44 260 VAL A CA 1
ATOM 2073 C C . VAL A 1 260 ? 18.484 15.642 -10.430 1.00 77.44 260 VAL A C 1
ATOM 2075 O O . VAL A 1 260 ? 18.567 16.847 -10.187 1.00 77.44 260 VAL A O 1
ATOM 2078 N N . GLY A 1 261 ? 19.025 15.082 -11.510 1.00 68.38 261 GLY A N 1
ATOM 2079 C CA . GLY A 1 261 ? 19.902 15.793 -12.437 1.00 68.38 261 GLY A CA 1
ATOM 2080 C C . GLY A 1 261 ? 19.204 16.788 -13.367 1.00 68.38 261 GLY A C 1
ATOM 2081 O O . GLY A 1 261 ? 18.009 16.702 -13.647 1.00 68.38 261 GLY A O 1
ATOM 2082 N N . ASP A 1 262 ? 20.001 17.742 -13.852 1.00 70.38 262 ASP A N 1
ATOM 2083 C CA . ASP A 1 262 ? 19.687 18.582 -15.008 1.00 70.38 262 ASP A CA 1
ATOM 2084 C C . ASP A 1 262 ? 20.418 17.993 -16.222 1.00 70.38 262 ASP A C 1
ATOM 2086 O O . ASP A 1 262 ? 21.648 17.991 -16.274 1.00 70.38 262 ASP A O 1
ATOM 2090 N N . TRP A 1 263 ? 19.661 17.404 -17.147 1.00 69.38 263 TRP A N 1
ATOM 2091 C CA . TRP A 1 263 ? 20.195 16.471 -18.147 1.00 69.38 263 TRP A CA 1
ATOM 2092 C C . TRP A 1 263 ? 20.752 17.110 -19.408 1.00 69.38 263 TRP A C 1
ATOM 2094 O O . TRP A 1 263 ? 21.343 16.398 -20.218 1.00 69.38 263 TRP A O 1
ATOM 2104 N N . GLY A 1 264 ? 20.560 18.418 -19.597 1.00 71.75 264 GLY A N 1
ATOM 2105 C CA . GLY A 1 264 ? 20.943 19.094 -20.836 1.00 71.75 264 GLY A CA 1
ATOM 2106 C C . GLY A 1 264 ? 20.486 18.336 -22.093 1.00 71.75 264 GLY A C 1
ATOM 2107 O O . GLY A 1 264 ? 19.453 17.661 -22.095 1.00 71.75 264 GLY A O 1
ATOM 2108 N N . ASP A 1 265 ? 21.270 18.439 -23.166 1.00 76.62 265 ASP A N 1
ATOM 2109 C CA . ASP A 1 265 ? 21.057 17.652 -24.382 1.00 76.62 265 ASP A CA 1
ATOM 2110 C C . ASP A 1 265 ? 21.680 16.253 -24.230 1.00 76.62 265 ASP A C 1
ATOM 2112 O O . ASP A 1 265 ? 22.903 16.110 -24.155 1.00 76.62 265 ASP A O 1
ATOM 2116 N N . ARG A 1 266 ? 20.842 15.207 -24.218 1.00 84.88 266 ARG A N 1
ATOM 2117 C CA . ARG A 1 266 ? 21.289 13.808 -24.119 1.00 84.88 266 ARG A CA 1
ATOM 2118 C C . ARG A 1 266 ? 21.513 13.174 -25.485 1.00 84.88 266 ARG A C 1
ATOM 2120 O O . ARG A 1 266 ? 20.712 13.320 -26.410 1.00 84.88 266 ARG A O 1
ATOM 2127 N N . HIS A 1 267 ? 22.594 12.409 -25.591 1.00 89.94 267 HIS A N 1
ATOM 2128 C CA . HIS A 1 267 ? 22.950 11.674 -26.795 1.00 89.94 267 HIS A CA 1
ATOM 2129 C C . HIS A 1 267 ? 23.549 10.314 -26.443 1.00 89.94 267 HIS A C 1
ATOM 2131 O O . HIS A 1 267 ? 24.432 10.233 -25.601 1.00 89.94 267 HIS A O 1
ATOM 2137 N N . ALA A 1 268 ? 23.126 9.284 -27.172 1.00 92.38 268 ALA A N 1
ATOM 2138 C CA . ALA A 1 268 ? 23.741 7.962 -27.180 1.00 92.38 268 ALA A CA 1
ATOM 2139 C C . ALA A 1 268 ? 24.384 7.744 -28.555 1.00 92.38 268 ALA A C 1
ATOM 2141 O O . ALA A 1 268 ? 23.709 7.439 -29.543 1.00 92.38 268 ALA A O 1
ATOM 2142 N N . ARG A 1 269 ? 25.675 8.052 -28.672 1.00 90.12 269 ARG A N 1
ATOM 2143 C CA . ARG A 1 269 ? 26.450 7.975 -29.921 1.00 90.12 269 ARG A CA 1
ATOM 2144 C C . ARG A 1 269 ? 27.170 6.645 -30.058 1.00 90.12 269 ARG A C 1
ATOM 2146 O O . ARG A 1 269 ? 27.452 6.242 -31.184 1.00 90.12 269 ARG A O 1
ATOM 2153 N N . THR A 1 270 ? 27.451 5.971 -28.959 1.00 90.25 270 THR A N 1
ATOM 2154 C CA . THR A 1 270 ? 28.051 4.638 -28.922 1.00 90.25 270 THR A CA 1
ATOM 2155 C C . THR A 1 270 ? 27.034 3.615 -28.435 1.00 90.25 270 THR A C 1
ATOM 2157 O O . THR A 1 270 ? 26.024 3.975 -27.828 1.00 90.25 270 THR A O 1
ATOM 2160 N N . ILE A 1 271 ? 27.299 2.335 -28.701 1.00 86.31 271 ILE A N 1
ATOM 2161 C CA . ILE A 1 271 ? 26.471 1.260 -28.154 1.00 86.31 271 ILE A CA 1
ATOM 2162 C C . ILE A 1 271 ? 26.533 1.253 -26.623 1.00 86.31 271 ILE A C 1
ATOM 2164 O O . ILE A 1 271 ? 25.499 1.137 -25.990 1.00 86.31 271 ILE A O 1
ATOM 2168 N N . ALA A 1 272 ? 27.698 1.502 -26.019 1.00 88.00 272 ALA A N 1
ATOM 2169 C CA . ALA A 1 272 ? 27.847 1.573 -24.564 1.00 88.00 272 ALA A CA 1
ATOM 2170 C C . ALA A 1 272 ? 26.990 2.688 -23.934 1.00 88.00 272 ALA A C 1
ATOM 2172 O O . ALA A 1 272 ? 26.314 2.457 -22.936 1.00 88.00 272 ALA A O 1
ATOM 2173 N N . GLU A 1 273 ? 26.954 3.879 -24.542 1.00 90.88 273 GLU A N 1
ATOM 2174 C CA . GLU A 1 273 ? 26.051 4.952 -24.099 1.00 90.88 273 GLU A CA 1
ATOM 2175 C C . GLU A 1 273 ? 24.583 4.534 -24.252 1.00 90.88 273 GLU A C 1
ATOM 2177 O O . GLU A 1 273 ? 23.775 4.795 -23.371 1.00 90.88 273 GLU A O 1
ATOM 2182 N N . ALA A 1 274 ? 24.230 3.844 -25.340 1.00 93.00 274 ALA A N 1
ATOM 2183 C CA . ALA A 1 274 ? 22.878 3.332 -25.539 1.00 93.00 274 ALA A CA 1
ATOM 2184 C C . ALA A 1 274 ? 22.476 2.272 -24.497 1.00 93.00 274 ALA A C 1
ATOM 2186 O O . ALA A 1 274 ? 21.351 2.304 -24.000 1.00 93.00 274 ALA A O 1
ATOM 2187 N N . GLN A 1 275 ? 23.392 1.377 -24.125 1.00 92.12 275 GLN A N 1
ATOM 2188 C CA . GLN A 1 275 ? 23.190 0.401 -23.052 1.00 92.12 275 GLN A CA 1
ATOM 2189 C C . GLN A 1 275 ? 22.960 1.088 -21.705 1.00 92.12 275 GLN A C 1
ATOM 2191 O O . GLN A 1 275 ? 22.049 0.707 -20.970 1.00 92.12 275 GLN A O 1
ATOM 2196 N N . ASP A 1 276 ? 23.736 2.126 -21.386 1.00 91.44 276 ASP A N 1
ATOM 2197 C CA . ASP A 1 276 ? 23.554 2.865 -20.136 1.00 91.44 276 ASP A CA 1
ATOM 2198 C C . ASP A 1 276 ? 22.177 3.548 -20.078 1.00 91.44 276 ASP A C 1
ATOM 2200 O O . ASP A 1 276 ? 21.504 3.487 -19.052 1.00 91.44 276 ASP A O 1
ATOM 2204 N N . GLU A 1 277 ? 21.678 4.080 -21.200 1.00 94.56 277 GLU A N 1
ATOM 2205 C CA . GLU A 1 277 ? 20.309 4.609 -21.293 1.00 94.56 277 GLU A CA 1
ATOM 2206 C C . GLU A 1 277 ? 19.231 3.539 -21.033 1.00 94.56 277 GLU A C 1
ATOM 2208 O O . GLU A 1 277 ? 18.250 3.809 -20.330 1.00 94.56 277 GLU A O 1
ATOM 2213 N N . VAL A 1 278 ? 19.420 2.310 -21.536 1.00 95.19 278 VAL A N 1
ATOM 2214 C CA . VAL A 1 278 ? 18.534 1.170 -21.231 1.00 95.19 278 VAL A CA 1
ATOM 2215 C C . VAL A 1 278 ? 18.543 0.872 -19.729 1.00 95.19 278 VAL A C 1
ATOM 2217 O O . VAL A 1 278 ? 17.478 0.723 -19.127 1.00 95.19 278 VAL A O 1
ATOM 2220 N N . LEU A 1 279 ? 19.715 0.846 -19.089 1.00 93.81 279 LEU A N 1
ATOM 2221 C CA . LEU A 1 279 ? 19.848 0.571 -17.652 1.00 93.81 279 LEU A CA 1
ATOM 2222 C C . LEU A 1 279 ? 19.286 1.688 -16.775 1.00 93.81 279 LEU A C 1
ATOM 2224 O O . LEU A 1 279 ? 18.691 1.404 -15.735 1.00 93.81 279 LEU A O 1
ATOM 2228 N N . ILE A 1 280 ? 19.443 2.952 -17.174 1.00 93.62 280 ILE A N 1
ATOM 2229 C CA . ILE A 1 280 ? 18.819 4.088 -16.489 1.00 93.62 280 ILE A CA 1
ATOM 2230 C C . ILE A 1 280 ? 17.299 3.923 -16.521 1.00 93.62 280 ILE A C 1
ATOM 2232 O O . ILE A 1 280 ? 16.646 4.015 -15.477 1.00 93.62 280 ILE A O 1
ATOM 2236 N N . CYS A 1 281 ? 16.731 3.609 -17.689 1.00 95.50 281 CYS A N 1
ATOM 2237 C CA . CYS A 1 281 ? 15.298 3.365 -17.815 1.00 95.50 281 CYS A CA 1
ATOM 2238 C C . CYS A 1 281 ? 14.849 2.150 -16.983 1.00 95.50 281 CYS A C 1
ATOM 2240 O O . CYS A 1 281 ? 13.851 2.228 -16.263 1.00 95.50 281 CYS A O 1
ATOM 2242 N N . LEU A 1 282 ? 15.611 1.053 -17.000 1.00 95.25 282 LEU A N 1
ATOM 2243 C CA . LEU A 1 282 ? 15.337 -0.143 -16.198 1.00 95.25 282 LEU A CA 1
ATOM 2244 C C . LEU A 1 282 ? 15.353 0.165 -14.696 1.00 95.25 282 LEU A C 1
ATOM 2246 O O . LEU A 1 282 ? 14.431 -0.211 -13.968 1.00 95.25 282 LEU A O 1
ATOM 2250 N N . GLY A 1 283 ? 16.349 0.925 -14.240 1.00 93.31 283 GLY A N 1
ATOM 2251 C CA . GLY A 1 283 ? 16.425 1.421 -12.872 1.00 93.31 283 GLY A CA 1
ATOM 2252 C C . GLY A 1 283 ? 15.212 2.269 -12.500 1.00 93.31 283 GLY A C 1
ATOM 2253 O O . GLY A 1 283 ? 14.643 2.082 -11.426 1.00 93.31 283 GLY A O 1
ATOM 2254 N N . MET A 1 284 ? 14.754 3.149 -13.392 1.00 91.94 284 MET A N 1
ATOM 2255 C CA . MET A 1 284 ? 13.552 3.958 -13.170 1.00 91.94 284 MET A CA 1
ATOM 2256 C C . MET A 1 284 ? 12.286 3.101 -13.033 1.00 91.94 284 MET A C 1
ATOM 2258 O O . MET A 1 284 ? 11.481 3.349 -12.132 1.00 91.94 284 MET A O 1
ATOM 2262 N N . VAL A 1 285 ? 12.128 2.058 -13.852 1.00 93.75 285 VAL A N 1
ATOM 2263 C CA . VAL A 1 285 ? 10.990 1.124 -13.766 1.00 93.75 285 VAL A CA 1
ATOM 2264 C C . VAL A 1 285 ? 11.000 0.357 -12.441 1.00 93.75 285 VAL A C 1
ATOM 2266 O O . VAL A 1 285 ? 9.988 0.315 -11.734 1.00 93.75 285 VAL A O 1
ATOM 2269 N N . ILE A 1 286 ? 12.147 -0.202 -12.043 1.00 92.00 286 ILE A N 1
ATOM 2270 C CA . ILE A 1 286 ? 12.292 -0.900 -10.753 1.00 92.00 286 ILE A CA 1
ATOM 2271 C C . ILE A 1 286 ? 12.009 0.056 -9.594 1.00 92.00 286 ILE A C 1
ATOM 2273 O O . ILE A 1 286 ? 11.317 -0.305 -8.636 1.00 92.00 286 ILE A O 1
ATOM 2277 N N . TRP A 1 287 ? 12.497 1.291 -9.688 1.00 87.56 287 TRP A N 1
ATOM 2278 C CA . TRP A 1 287 ? 12.276 2.318 -8.683 1.00 87.56 287 TRP A CA 1
ATOM 2279 C C . TRP A 1 287 ? 10.784 2.612 -8.507 1.00 87.56 287 TRP A C 1
ATOM 2281 O O . TRP A 1 287 ? 10.280 2.694 -7.382 1.00 87.56 287 TRP A O 1
ATOM 2291 N N . GLU A 1 288 ? 10.049 2.770 -9.606 1.00 87.19 288 GLU A N 1
ATOM 2292 C CA . GLU A 1 288 ? 8.608 3.022 -9.585 1.00 87.19 288 GLU A CA 1
ATOM 2293 C C . GLU A 1 288 ? 7.822 1.833 -9.023 1.00 87.19 288 GLU A C 1
ATOM 2295 O O . GLU A 1 288 ? 6.954 2.027 -8.161 1.00 87.19 288 GLU A O 1
ATOM 2300 N N . LYS A 1 289 ? 8.178 0.599 -9.406 1.00 89.25 289 LYS A N 1
ATOM 2301 C CA . LYS A 1 289 ? 7.603 -0.619 -8.815 1.00 89.25 289 LYS A CA 1
ATOM 2302 C C . LYS A 1 289 ? 7.858 -0.689 -7.306 1.00 89.25 289 LYS A C 1
ATOM 2304 O O . LYS A 1 289 ? 6.919 -0.894 -6.534 1.00 89.25 289 LYS A O 1
ATOM 2309 N N . MET A 1 290 ? 9.091 -0.446 -6.861 1.00 85.31 290 MET A N 1
ATOM 2310 C CA . MET A 1 290 ? 9.461 -0.419 -5.441 1.00 85.31 290 MET A CA 1
ATOM 2311 C C . MET A 1 290 ? 8.666 0.644 -4.677 1.00 85.31 290 MET A C 1
ATOM 2313 O O . MET A 1 290 ? 8.100 0.380 -3.614 1.00 85.31 290 MET A O 1
ATOM 2317 N N . GLN A 1 291 ? 8.567 1.851 -5.234 1.00 80.19 291 GLN A N 1
ATOM 2318 C CA . GLN A 1 291 ? 7.784 2.939 -4.658 1.00 80.19 291 GLN A CA 1
ATOM 2319 C C . GLN A 1 291 ? 6.304 2.560 -4.529 1.00 80.19 291 GLN A C 1
ATOM 2321 O O . GLN A 1 291 ? 5.673 2.897 -3.521 1.00 80.19 291 GLN A O 1
ATOM 2326 N N . SER A 1 292 ? 5.744 1.863 -5.517 1.00 83.38 292 SER A N 1
ATOM 2327 C CA . SER A 1 292 ? 4.371 1.360 -5.481 1.00 83.38 292 SER A CA 1
ATOM 2328 C C . SER A 1 292 ? 4.177 0.341 -4.355 1.00 83.38 292 SER A C 1
ATOM 2330 O O . SER A 1 292 ? 3.308 0.536 -3.500 1.00 83.38 292 SER A O 1
ATOM 2332 N N . LEU A 1 293 ? 5.049 -0.671 -4.268 1.00 83.19 293 LEU A N 1
ATOM 2333 C CA . LEU A 1 293 ? 5.026 -1.679 -3.201 1.00 83.19 293 LEU A CA 1
ATOM 2334 C C . LEU A 1 293 ? 5.150 -1.053 -1.810 1.00 83.19 293 LEU A C 1
ATOM 2336 O O . LEU A 1 293 ? 4.355 -1.344 -0.917 1.00 83.19 293 LEU A O 1
ATOM 2340 N N . TRP A 1 294 ? 6.098 -0.134 -1.634 1.00 78.00 294 TRP A N 1
ATOM 2341 C CA . TRP A 1 294 ? 6.294 0.588 -0.380 1.00 78.00 294 TRP A CA 1
ATOM 2342 C C . TRP A 1 294 ? 5.054 1.391 0.026 1.00 78.00 294 TRP A C 1
ATOM 2344 O O . TRP A 1 294 ? 4.630 1.386 1.186 1.00 78.00 294 TRP A O 1
ATOM 2354 N N . THR A 1 295 ? 4.441 2.073 -0.942 1.00 76.88 295 THR A N 1
ATOM 2355 C CA . THR A 1 295 ? 3.237 2.880 -0.714 1.00 76.88 295 THR A CA 1
ATOM 2356 C C . THR A 1 295 ? 2.053 1.999 -0.335 1.00 76.88 295 THR A C 1
ATOM 2358 O O . THR A 1 295 ? 1.328 2.324 0.608 1.00 76.88 295 THR A O 1
ATOM 2361 N N . LYS A 1 296 ? 1.892 0.866 -1.026 1.00 80.81 296 LYS A N 1
ATOM 2362 C CA . LYS A 1 296 ? 0.866 -0.138 -0.746 1.00 80.81 296 LYS A CA 1
ATOM 2363 C C . LYS A 1 296 ? 1.035 -0.718 0.658 1.00 80.81 296 LYS A C 1
ATOM 2365 O O . LYS A 1 296 ? 0.111 -0.604 1.456 1.00 80.81 296 LYS A O 1
ATOM 2370 N N . SER A 1 297 ? 2.229 -1.202 1.000 1.00 78.94 297 SER A N 1
ATOM 2371 C CA . SER A 1 297 ? 2.533 -1.765 2.324 1.00 78.94 297 SER A CA 1
ATOM 2372 C C . SER A 1 297 ? 2.254 -0.769 3.458 1.00 78.94 297 SER A C 1
ATOM 2374 O O . SER A 1 297 ? 1.647 -1.103 4.477 1.00 78.94 297 SER A O 1
ATOM 2376 N N . ARG A 1 298 ? 2.617 0.507 3.272 1.00 77.75 298 ARG A N 1
ATOM 2377 C CA . ARG A 1 298 ? 2.314 1.566 4.244 1.00 77.75 298 ARG A CA 1
ATOM 2378 C C . ARG A 1 298 ? 0.812 1.842 4.365 1.00 77.75 298 ARG A C 1
ATOM 2380 O O . ARG A 1 298 ? 0.339 2.112 5.469 1.00 77.75 298 ARG A O 1
ATOM 2387 N N . SER A 1 299 ? 0.076 1.809 3.254 1.00 79.69 299 SER A N 1
ATOM 2388 C CA . SER A 1 299 ? -1.381 1.987 3.239 1.00 79.69 299 SER A CA 1
ATOM 2389 C C . SER A 1 299 ? -2.100 0.834 3.941 1.00 79.69 299 SER A C 1
ATOM 2391 O O . SER A 1 299 ? -3.039 1.069 4.701 1.00 79.69 299 SER A O 1
ATOM 2393 N N . GLU A 1 300 ? -1.643 -0.399 3.729 1.00 83.81 300 GLU A N 1
ATOM 2394 C CA . GLU A 1 300 ? -2.158 -1.598 4.398 1.00 83.81 300 GLU A CA 1
ATOM 2395 C C . GLU A 1 300 ? -1.921 -1.511 5.906 1.00 83.81 300 GLU A C 1
ATOM 2397 O O . GLU A 1 300 ? -2.886 -1.497 6.669 1.00 83.81 300 GLU A O 1
ATOM 2402 N N . LYS A 1 301 ? -0.672 -1.272 6.335 1.00 85.50 301 LYS A N 1
ATOM 2403 C CA . LYS A 1 301 ? -0.335 -1.084 7.756 1.00 85.50 301 LYS A CA 1
ATOM 2404 C C . LYS A 1 301 ? -1.173 0.012 8.415 1.00 85.50 301 LYS A C 1
ATOM 2406 O O . LYS A 1 301 ? -1.612 -0.125 9.552 1.00 85.50 301 LYS A O 1
ATOM 2411 N N . ARG A 1 302 ? -1.415 1.115 7.706 1.00 86.12 302 ARG A N 1
ATOM 2412 C CA . ARG A 1 302 ? -2.260 2.198 8.217 1.00 86.12 302 ARG A CA 1
ATOM 2413 C C . ARG A 1 302 ? -3.718 1.778 8.367 1.00 86.12 302 ARG A C 1
ATOM 2415 O O . ARG A 1 302 ? -4.356 2.174 9.335 1.00 86.12 302 ARG A O 1
ATOM 2422 N N . SER A 1 303 ? -4.237 0.993 7.431 1.00 91.00 303 SER A N 1
ATOM 2423 C CA . SER A 1 303 ? -5.598 0.455 7.514 1.00 91.00 303 SER A CA 1
ATOM 2424 C C . SER A 1 303 ? -5.743 -0.465 8.728 1.00 91.00 303 SER A C 1
ATOM 2426 O O . SER A 1 303 ? -6.746 -0.378 9.429 1.00 91.00 303 SER A O 1
ATOM 2428 N N . GLU A 1 304 ? -4.716 -1.264 9.038 1.00 93.06 304 GLU A N 1
ATOM 2429 C CA . GLU A 1 304 ? -4.660 -2.089 10.253 1.00 93.06 304 GLU A CA 1
ATOM 2430 C C . GLU A 1 304 ? -4.676 -1.242 11.532 1.00 93.06 304 GLU A C 1
ATOM 2432 O O . GLU A 1 304 ? -5.454 -1.515 12.443 1.00 93.06 304 GLU A O 1
ATOM 2437 N N . GLU A 1 305 ? -3.846 -0.196 11.606 1.00 92.56 305 GLU A N 1
ATOM 2438 C CA . GLU A 1 305 ? -3.797 0.705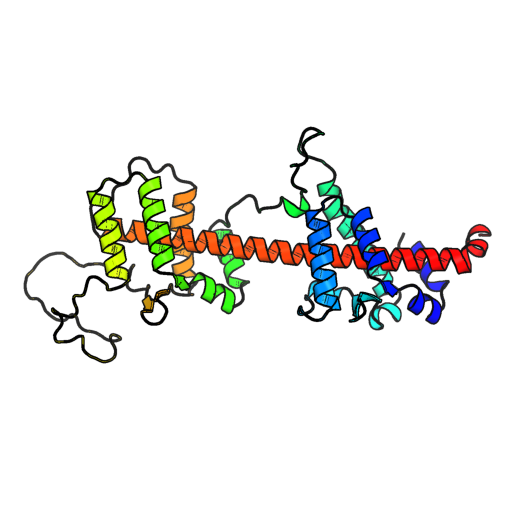 12.766 1.00 92.56 305 GLU A CA 1
ATOM 2439 C C . GLU A 1 305 ? -5.152 1.396 13.003 1.00 92.56 305 GLU A C 1
ATOM 2441 O O . GLU A 1 305 ? -5.638 1.448 14.134 1.00 92.56 305 GLU A O 1
ATOM 2446 N N . LEU A 1 306 ? -5.788 1.884 11.931 1.00 93.44 306 LEU A N 1
ATOM 2447 C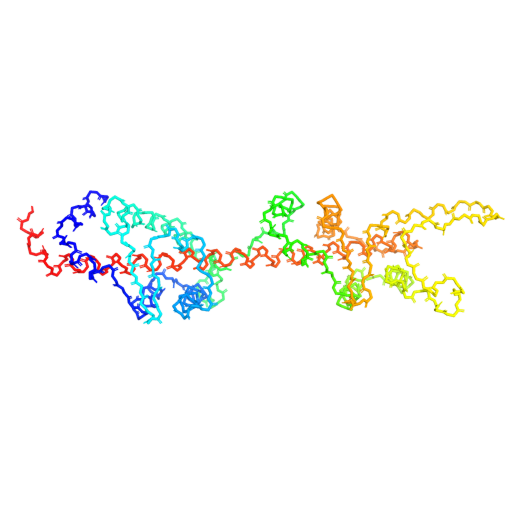 CA . LEU A 1 306 ? -7.101 2.535 11.982 1.00 93.44 306 LEU A CA 1
ATOM 2448 C C . LEU A 1 306 ? -8.213 1.567 12.395 1.00 93.44 306 LEU A C 1
ATOM 2450 O O . LEU A 1 306 ? -9.046 1.927 13.228 1.00 93.44 306 LEU A O 1
ATOM 2454 N N . LEU A 1 307 ? -8.215 0.352 11.838 1.00 95.94 307 LEU A N 1
ATOM 2455 C CA . LEU A 1 307 ? -9.148 -0.711 12.206 1.00 95.94 307 LEU A CA 1
ATOM 2456 C C . LEU A 1 307 ? -9.058 -1.003 13.706 1.00 95.94 307 LEU A C 1
ATOM 2458 O O . LEU A 1 307 ? -10.071 -0.949 14.400 1.00 95.94 307 LEU A O 1
ATOM 2462 N N . VAL A 1 308 ? -7.849 -1.280 14.209 1.00 95.94 308 VAL A N 1
ATOM 2463 C CA . VAL A 1 308 ? -7.629 -1.599 15.626 1.00 95.94 308 VAL A CA 1
ATOM 2464 C C . VAL A 1 308 ? -8.073 -0.434 16.505 1.00 95.94 308 VAL A C 1
ATOM 2466 O O . VAL A 1 308 ? -8.763 -0.649 17.498 1.00 95.94 308 VAL A O 1
ATOM 2469 N N . HIS A 1 309 ? -7.738 0.803 16.137 1.00 95.38 309 HIS A N 1
ATOM 2470 C CA . HIS A 1 309 ? -8.155 1.972 16.901 1.00 95.38 309 HIS A CA 1
ATOM 2471 C C . HIS A 1 309 ? -9.684 2.109 16.989 1.00 95.38 309 HIS A C 1
ATOM 2473 O O . HIS A 1 309 ? -10.215 2.314 18.084 1.00 95.38 309 HIS A O 1
ATOM 2479 N N . CYS A 1 310 ? -10.397 1.965 15.867 1.00 96.50 310 CYS A N 1
ATOM 2480 C CA . CYS A 1 310 ? -11.858 2.065 15.841 1.00 96.50 310 CYS A CA 1
ATOM 2481 C C . CYS A 1 310 ? -12.509 0.915 16.617 1.00 96.50 310 CYS A C 1
ATOM 2483 O O . CYS A 1 310 ? -13.409 1.150 17.421 1.00 96.50 310 CYS A O 1
ATOM 2485 N N . ALA A 1 311 ? -12.015 -0.313 16.448 1.00 97.44 311 ALA A N 1
ATOM 2486 C CA . ALA A 1 311 ? -12.525 -1.478 17.157 1.00 97.44 311 ALA A CA 1
ATOM 2487 C C . ALA A 1 311 ? -12.324 -1.347 18.676 1.00 97.44 311 ALA A C 1
ATOM 2489 O O . ALA A 1 311 ? -13.291 -1.430 19.430 1.00 97.44 311 ALA A O 1
ATOM 2490 N N . VAL A 1 312 ? -11.110 -1.032 19.143 1.00 96.75 312 VAL A N 1
ATOM 2491 C CA . VAL A 1 312 ? -10.846 -0.835 20.580 1.00 96.75 312 VAL A CA 1
ATOM 2492 C C . VAL A 1 312 ? -11.685 0.308 21.153 1.00 96.75 312 VAL A C 1
ATOM 2494 O O . VAL A 1 312 ? -12.226 0.174 22.248 1.00 96.75 312 VAL A O 1
ATOM 2497 N N . SER A 1 313 ? -11.831 1.414 20.421 1.00 96.38 313 SER A N 1
ATOM 2498 C CA . SER A 1 313 ? -12.653 2.545 20.870 1.00 96.38 313 SER A CA 1
ATOM 2499 C C . SER A 1 313 ? -14.135 2.178 20.966 1.00 96.38 313 SER A C 1
ATOM 2501 O O . SER A 1 313 ? -14.807 2.610 21.899 1.00 96.38 313 SER A O 1
ATOM 2503 N N . THR A 1 314 ? -14.627 1.332 20.056 1.00 97.94 314 THR A N 1
ATOM 2504 C CA . THR A 1 314 ? -15.999 0.806 20.107 1.00 97.94 314 THR A CA 1
ATOM 2505 C C . THR A 1 314 ? -16.200 -0.041 21.365 1.00 97.94 314 THR A C 1
ATOM 2507 O O . THR A 1 314 ? -17.125 0.206 22.135 1.00 97.94 314 THR A O 1
ATOM 2510 N N . LEU A 1 315 ? -15.294 -0.993 21.625 1.00 97.38 315 LEU A N 1
ATOM 2511 C CA . LEU A 1 315 ? -15.375 -1.858 22.807 1.00 97.38 315 LEU A CA 1
ATOM 2512 C C . LEU A 1 315 ? -15.265 -1.058 24.108 1.00 97.38 315 LEU A C 1
ATOM 2514 O O . LEU A 1 315 ? -16.028 -1.296 25.040 1.00 97.38 315 LEU A O 1
ATOM 2518 N N . ARG A 1 316 ? -14.362 -0.072 24.161 1.00 95.31 316 ARG A N 1
ATOM 2519 C CA . ARG A 1 316 ? -14.229 0.827 25.314 1.00 95.31 316 ARG A CA 1
ATOM 2520 C C . ARG A 1 316 ? -15.514 1.613 25.561 1.00 95.31 316 ARG A C 1
ATOM 2522 O O . ARG A 1 316 ? -15.952 1.692 26.702 1.00 95.31 316 ARG A O 1
ATOM 2529 N N . ARG A 1 317 ? -16.146 2.148 24.510 1.00 95.56 317 ARG A N 1
ATOM 2530 C CA . ARG A 1 317 ? -17.423 2.865 24.629 1.00 95.56 317 ARG A CA 1
ATOM 2531 C C . ARG A 1 317 ? -18.531 1.956 25.162 1.00 95.56 317 ARG A C 1
ATOM 2533 O O . ARG A 1 317 ? -19.268 2.378 26.046 1.00 95.56 317 ARG A O 1
ATOM 2540 N N . ASN A 1 318 ? -18.628 0.721 24.673 1.00 97.12 318 ASN A N 1
ATOM 2541 C CA . ASN A 1 318 ? -19.618 -0.247 25.157 1.00 97.12 318 ASN A CA 1
ATOM 2542 C C . ASN A 1 318 ? -19.380 -0.626 26.625 1.00 97.12 318 ASN A C 1
ATOM 2544 O O . ASN A 1 318 ? -20.326 -0.677 27.409 1.00 97.12 318 ASN A O 1
ATOM 2548 N N . PHE A 1 319 ? -18.119 -0.829 27.009 1.00 95.62 319 PHE A N 1
ATOM 2549 C CA . PHE A 1 319 ? -17.719 -1.045 28.397 1.00 95.62 319 PHE A CA 1
ATOM 2550 C C . PHE A 1 319 ? -18.104 0.138 29.293 1.00 95.62 319 PHE A C 1
ATOM 2552 O O . PHE A 1 319 ? -18.746 -0.061 30.321 1.00 95.62 319 PHE A O 1
ATOM 2559 N N . ASP A 1 320 ? -17.776 1.368 28.891 1.00 93.81 320 ASP A N 1
ATOM 2560 C CA . ASP A 1 320 ? -18.096 2.558 29.676 1.00 93.81 320 ASP A CA 1
ATOM 2561 C C . ASP A 1 320 ? -19.613 2.732 29.835 1.00 93.81 320 ASP A C 1
ATOM 2563 O O . ASP A 1 320 ? -20.069 2.992 30.944 1.00 93.81 320 ASP A O 1
ATOM 2567 N N . VAL A 1 321 ? -20.398 2.507 28.775 1.00 95.00 321 VAL A N 1
ATOM 2568 C CA . VAL A 1 321 ? -21.871 2.525 28.836 1.00 95.00 321 VAL A CA 1
ATOM 2569 C C . VAL A 1 321 ? -22.409 1.457 29.790 1.00 95.00 321 VAL A C 1
ATOM 2571 O O . VAL A 1 321 ? -23.329 1.743 30.553 1.00 95.00 321 VAL A O 1
ATOM 2574 N N . ALA A 1 322 ? -21.845 0.248 29.784 1.00 95.12 322 ALA A N 1
ATOM 2575 C CA . ALA A 1 322 ? -22.262 -0.817 30.694 1.00 95.12 322 ALA A CA 1
ATOM 2576 C C . ALA A 1 322 ? -21.950 -0.481 32.161 1.00 95.12 322 ALA A C 1
ATOM 2578 O O . ALA A 1 322 ? -22.788 -0.714 33.029 1.00 95.12 322 ALA A O 1
ATOM 2579 N N . VAL A 1 323 ? -20.782 0.112 32.433 1.00 93.81 323 VAL A N 1
ATOM 2580 C CA . VAL A 1 323 ? -20.419 0.592 33.775 1.00 93.81 323 VAL A CA 1
ATOM 2581 C C . VAL A 1 323 ? -21.416 1.642 34.261 1.00 93.81 323 VAL A C 1
ATOM 2583 O O . VAL A 1 323 ? -21.949 1.495 35.355 1.00 93.81 323 VAL A O 1
ATOM 2586 N N . GLU A 1 324 ? -21.720 2.659 33.448 1.00 92.81 324 GLU A N 1
ATOM 2587 C CA . GLU A 1 324 ? -22.681 3.704 33.833 1.00 92.81 324 GLU A CA 1
ATOM 2588 C C . GLU A 1 324 ? -24.101 3.144 34.021 1.00 92.81 324 GLU A C 1
ATOM 2590 O O . GLU A 1 324 ? -24.801 3.519 34.960 1.00 92.81 324 GLU A O 1
ATOM 2595 N N . ALA A 1 325 ? -24.531 2.219 33.159 1.00 92.69 325 ALA A N 1
ATOM 2596 C CA . ALA A 1 325 ? -25.868 1.633 33.228 1.00 92.69 325 ALA A CA 1
ATOM 2597 C C . ALA A 1 325 ? -26.080 0.759 34.476 1.00 92.69 325 ALA A C 1
ATOM 2599 O O . ALA A 1 325 ? -27.182 0.744 35.025 1.00 92.69 325 ALA A O 1
ATOM 2600 N N . LEU A 1 326 ? -25.045 0.034 34.910 1.00 90.94 326 LEU A N 1
ATOM 2601 C CA . LEU A 1 326 ? -25.127 -0.907 36.031 1.00 90.94 326 LEU A CA 1
ATOM 2602 C C . LEU A 1 326 ? -24.735 -0.270 37.370 1.00 90.94 326 LEU A C 1
ATOM 2604 O O . LEU A 1 326 ? -25.373 -0.550 38.379 1.00 90.94 326 LEU A O 1
ATOM 2608 N N . HIS A 1 327 ? -23.738 0.620 37.373 1.00 87.31 327 HIS A N 1
ATOM 2609 C CA . HIS A 1 327 ? -23.103 1.142 38.591 1.00 87.31 327 HIS A CA 1
ATOM 2610 C C . HIS A 1 327 ? -23.063 2.680 38.665 1.00 87.31 327 HIS A C 1
ATOM 2612 O O . HIS A 1 327 ? -22.492 3.241 39.599 1.00 87.31 327 HIS A O 1
ATOM 2618 N N . GLY A 1 328 ? -23.688 3.402 37.726 1.00 80.19 328 GLY A N 1
ATOM 2619 C CA . GLY A 1 328 ? -23.626 4.871 37.678 1.00 80.19 328 GLY A CA 1
ATOM 2620 C C . GLY A 1 328 ? -24.191 5.576 38.919 1.00 80.19 328 GLY A C 1
ATOM 2621 O O . GLY A 1 328 ? -23.728 6.656 39.275 1.00 80.19 328 GLY A O 1
ATOM 2622 N N . LYS A 1 329 ? -25.156 4.967 39.626 1.00 73.56 329 LYS A N 1
ATOM 2623 C CA . LYS A 1 329 ? -25.689 5.515 40.891 1.00 73.56 329 LYS A CA 1
ATOM 2624 C C . LYS A 1 329 ? -24.675 5.427 42.031 1.00 73.56 329 LYS A C 1
ATOM 2626 O O . LYS A 1 329 ? -24.453 6.416 42.714 1.00 73.56 329 LYS A O 1
ATOM 2631 N N . GLU A 1 330 ? -24.015 4.281 42.172 1.00 72.94 330 GLU A N 1
ATOM 2632 C CA . GLU A 1 330 ? -22.993 4.040 43.199 1.00 72.94 330 GLU A CA 1
ATOM 2633 C C . GLU A 1 330 ? -21.757 4.928 42.989 1.00 72.94 330 GLU A C 1
ATOM 2635 O O . GLU A 1 330 ? -21.112 5.335 43.950 1.00 72.94 330 GLU A O 1
ATOM 2640 N N . MET A 1 331 ? -21.458 5.284 41.733 1.00 67.94 331 MET A N 1
ATOM 2641 C CA . MET A 1 331 ? -20.397 6.235 41.391 1.00 67.94 331 MET A CA 1
ATOM 2642 C C . MET A 1 331 ? -20.741 7.704 41.687 1.00 67.94 331 MET A C 1
ATOM 2644 O O . MET A 1 331 ? -19.821 8.501 41.838 1.00 67.94 331 MET A O 1
ATOM 2648 N N . MET A 1 332 ? -22.024 8.085 41.744 1.00 64.00 332 MET A N 1
ATOM 2649 C CA . MET A 1 332 ? -22.442 9.457 42.089 1.00 64.00 332 MET A CA 1
ATOM 2650 C C . MET A 1 332 ? -22.527 9.703 43.601 1.00 64.00 332 MET A C 1
ATOM 2652 O O . MET A 1 332 ? -22.589 10.854 44.027 1.00 64.00 332 MET A O 1
ATOM 2656 N N . GLU A 1 333 ? -22.566 8.639 44.403 1.00 53.31 333 GLU A N 1
ATOM 2657 C CA . GLU A 1 333 ? -22.682 8.695 45.866 1.00 53.31 333 GLU A CA 1
ATOM 2658 C C . GLU A 1 333 ? -21.316 8.715 46.591 1.00 53.31 333 GLU A C 1
ATOM 2660 O O . GLU A 1 333 ? -21.285 8.831 47.818 1.00 53.31 333 GLU A O 1
ATOM 2665 N N . GLN A 1 334 ? -20.200 8.635 45.852 1.00 50.75 334 GLN A N 1
ATOM 2666 C CA . GLN A 1 334 ? -18.810 8.702 46.347 1.00 50.75 334 GLN A CA 1
ATOM 2667 C C . GLN A 1 334 ? -18.139 10.038 46.017 1.00 50.75 334 GLN A C 1
ATOM 2669 O O . GLN A 1 334 ? -17.320 10.494 46.848 1.00 50.75 334 GLN A O 1
#

pLDDT: mean 80.8, std 18.38, range [32.94, 97.94]

Secondary structure (DSSP, 8-state):
-HHHHHHHHHHS-HHHHHHHTEEEHHHHHHHHHHH---HHHHHHHHHHHHHHHSS-SPPPHHHHHTTEEE-TTSEEEE-HHHHT-HHHHHHHHHHHHHHHHHHHHTTSS-SS-TT-TT---HHHH---SS---HHHHHHHHTTS-HHHHHHHHEEEHHHHHHHHHHHHHHTT--HHHHHHHHHHHHHHTT-SS-TTS-TT-SSS---S---------S------HHHHT-EEETTTTEEE----HHHHHHHHHHHHHHHH----S----SHHHHHHHHHHHHHHHHHHHHHHHHHHHHHHHHHHHHHHHHHHHHHHHHHHHHHHHHHHHHHH--

Nearest PDB structures (foldseek):
  8wdf-assembly1_A  TM=1.461E-01  e=9.412E+00  Pseudomonas aeruginosa PAO1

Mean predicted aligned error: 11.61 Å

Sequence (334 aa):
MLLAIWQRWLLLTERERTVSLRADANQFLQTANDLLPCSGCRNSAEALFYKLSDGSARVPQLVSRSGICFDKDSHFRLNDAFLSSPDASISLFFHQERWATTALAKAGKPSGKAGSSRARCVLHSQRARGRPRPAAFEALWHKLPEDHQRHLSHIDSDQFLTDLENYLRRHRFCCRCKEKVLEAYDLLIGSSCSEDDCEDCGGFDCADKHHEHSDYGDDLHYTSYLFDELAYSRATSQIVVPCNIEFMSQLMSRADQEVVGDWGDRHARTIAEAQDEVLICLGMVIWEKMQSLWTKSRSEKRSEELLVHCAVSTLRRNFDVAVEALHGKEMMEQ